Protein AF-A0A812SKF7-F1 (afdb_monomer_lite)

Sequence (208 aa):
MPACLRVSLCSAAATRVGVDVYHVALPCLYGSEEVYHLLALKEDAPQPIPEAIRDTPQRLLPTVSTPSVQRSASVPGEASRGPRHRRLSMFDSDIPALPLSSLPQLSDIVMLLDASSPQKDIKQLHMNYRRCKGGRSSADGMPSLRKLVRPTDWESVHTSVTAYAAKSGRPSVSEKTLGPVCIRRPDGPHKFMVAKQAKLYFSSNKDG

Secondary structure (DSSP, 8-state):
---EEEEEEEPTTS-EEEEEEEEEEEETGGG-SSEEEEEEEEEPP-------------------PPP--------------------------------GGG-TTEEEEEEEE-TTSTT--EEEEEEEE---TT-SSTTSSSPPHHHHB-TTTHHHHHHHHHHHHTTTTSS--PPEEE--EEEE-TT-TT-EEEES-EEE--------

Structure (mmCIF, N/CA/C/O backbone):
data_AF-A0A812SKF7-F1
#
_entry.id   AF-A0A812SKF7-F1
#
loop_
_atom_site.group_PDB
_atom_site.id
_atom_site.type_symbol
_atom_site.label_atom_id
_atom_site.label_alt_id
_atom_site.label_comp_id
_atom_site.label_asym_id
_atom_site.label_entity_id
_atom_site.label_seq_id
_atom_site.pdbx_PDB_ins_code
_atom_site.Cartn_x
_atom_site.Cartn_y
_atom_site.Cartn_z
_atom_site.occupancy
_atom_site.B_iso_or_equiv
_atom_site.auth_seq_id
_atom_site.auth_comp_id
_atom_site.auth_asym_id
_atom_site.auth_atom_id
_atom_site.pdbx_PDB_model_num
ATOM 1 N N . MET A 1 1 ? -26.106 -27.083 -4.817 1.00 59.62 1 MET A N 1
ATOM 2 C CA . MET A 1 1 ? -24.644 -27.081 -4.585 1.00 59.62 1 MET A CA 1
ATOM 3 C C . MET A 1 1 ? -24.271 -25.736 -3.978 1.00 59.62 1 MET A C 1
ATOM 5 O O . MET A 1 1 ? -24.867 -24.755 -4.413 1.00 59.62 1 MET A O 1
ATOM 9 N N . PRO A 1 2 ? -23.377 -25.669 -2.976 1.00 73.69 2 PRO A N 1
ATOM 10 C CA . PRO A 1 2 ? -22.909 -24.393 -2.433 1.00 73.69 2 PRO A CA 1
ATOM 11 C C . PRO A 1 2 ? -22.299 -23.539 -3.548 1.00 73.69 2 PRO A C 1
ATOM 13 O O . PRO A 1 2 ? -21.656 -24.085 -4.446 1.00 73.69 2 PRO A O 1
ATOM 16 N N . ALA A 1 3 ? -22.500 -22.223 -3.498 1.00 83.62 3 ALA A N 1
ATOM 17 C CA . ALA A 1 3 ? -21.833 -21.317 -4.424 1.00 83.62 3 ALA A CA 1
ATOM 18 C C . ALA A 1 3 ? -20.313 -21.437 -4.228 1.00 83.62 3 ALA A C 1
ATOM 20 O O . ALA A 1 3 ? -19.822 -21.323 -3.103 1.00 83.62 3 ALA A O 1
ATOM 21 N N . CYS A 1 4 ? -19.582 -21.706 -5.311 1.00 90.06 4 CYS A N 1
ATOM 22 C CA . CYS A 1 4 ? -18.127 -21.776 -5.296 1.00 90.06 4 CYS A CA 1
ATOM 23 C C . CYS A 1 4 ? -17.540 -20.548 -5.992 1.00 90.06 4 CYS A C 1
ATOM 25 O O . CYS A 1 4 ? -17.934 -20.207 -7.110 1.00 90.06 4 CYS A O 1
ATOM 27 N N . LEU A 1 5 ? -16.583 -19.895 -5.340 1.00 91.31 5 LEU A N 1
ATOM 28 C CA . LEU A 1 5 ? -15.805 -18.818 -5.929 1.00 91.31 5 LEU A CA 1
ATOM 29 C C . LEU A 1 5 ? -14.431 -19.354 -6.321 1.00 91.31 5 LEU A C 1
ATOM 31 O O . LEU A 1 5 ? -13.649 -19.765 -5.466 1.00 91.31 5 LEU A O 1
ATOM 35 N N . ARG A 1 6 ? -14.130 -19.310 -7.617 1.00 93.62 6 ARG A N 1
ATOM 36 C CA . ARG A 1 6 ? -12.811 -19.651 -8.141 1.00 93.62 6 ARG A CA 1
ATOM 37 C C . ARG A 1 6 ? -11.852 -18.485 -7.931 1.00 93.62 6 ARG A C 1
ATOM 39 O O . ARG A 1 6 ? -12.092 -17.396 -8.450 1.00 93.62 6 ARG A O 1
ATOM 46 N N . VAL A 1 7 ? -10.749 -18.716 -7.228 1.00 91.81 7 VAL A N 1
ATOM 47 C CA . VAL A 1 7 ? -9.691 -17.717 -7.021 1.00 91.81 7 VAL A CA 1
ATOM 48 C C . VAL A 1 7 ? -8.322 -18.286 -7.385 1.00 91.81 7 VAL A C 1
ATOM 50 O O . VAL A 1 7 ? -8.123 -19.497 -7.435 1.00 91.81 7 VAL A O 1
ATOM 53 N N . SER A 1 8 ? -7.360 -17.405 -7.653 1.00 91.06 8 SER A N 1
ATOM 54 C CA . SER A 1 8 ? -5.953 -17.775 -7.811 1.00 91.06 8 SER A CA 1
ATOM 55 C C . SER A 1 8 ? -5.167 -17.175 -6.656 1.00 91.06 8 SER A C 1
ATOM 57 O O . SER A 1 8 ? -5.125 -15.953 -6.504 1.00 91.06 8 SER A O 1
ATOM 59 N N . LEU A 1 9 ? -4.567 -18.031 -5.834 1.00 90.31 9 LEU A N 1
ATOM 60 C CA . LEU A 1 9 ? -3.708 -17.624 -4.730 1.00 90.31 9 LEU A CA 1
ATOM 61 C C . LEU A 1 9 ? -2.253 -17.662 -5.186 1.00 90.31 9 LEU A C 1
ATOM 63 O O . LEU A 1 9 ? -1.844 -18.561 -5.916 1.00 90.31 9 LEU A O 1
ATOM 67 N N . CYS A 1 10 ? -1.465 -16.677 -4.772 1.00 87.31 10 CYS A N 1
ATOM 68 C CA . CYS A 1 10 ? -0.033 -16.646 -5.043 1.00 87.31 10 CYS A CA 1
ATOM 69 C C . CYS A 1 10 ? 0.712 -17.129 -3.795 1.00 87.31 10 CYS A C 1
ATOM 71 O O . CYS A 1 10 ? 0.567 -16.535 -2.726 1.00 87.31 10 CYS A O 1
ATOM 73 N N . SER A 1 11 ? 1.488 -18.206 -3.915 1.00 83.69 11 SER A N 1
ATOM 74 C CA . SER A 1 11 ? 2.314 -18.716 -2.822 1.00 83.69 11 SER A CA 1
ATOM 75 C C . SER A 1 11 ? 3.538 -17.823 -2.583 1.00 83.69 11 SER A C 1
ATOM 77 O O . SER A 1 11 ? 3.923 -17.002 -3.421 1.00 83.69 11 SER A O 1
ATOM 79 N N . ALA A 1 12 ? 4.223 -18.032 -1.455 1.00 75.25 12 ALA A N 1
ATOM 80 C CA . ALA A 1 12 ? 5.489 -17.358 -1.165 1.00 75.25 12 ALA A CA 1
ATOM 81 C C . ALA A 1 12 ? 6.593 -17.643 -2.206 1.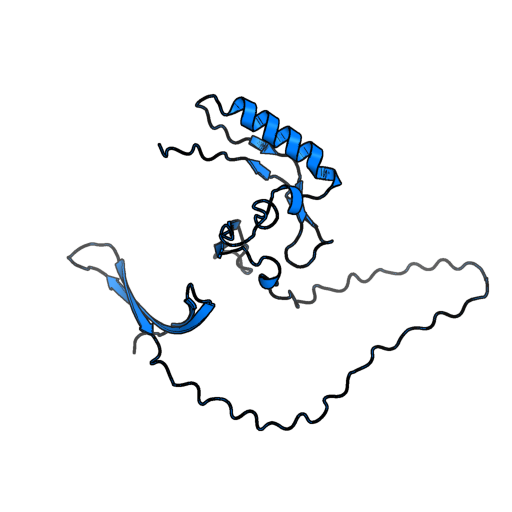00 75.25 12 ALA A C 1
ATOM 83 O O . ALA A 1 12 ? 7.509 -16.836 -2.343 1.00 75.25 12 ALA A O 1
ATOM 84 N N . ALA A 1 13 ? 6.494 -18.752 -2.948 1.00 86.19 13 ALA A N 1
ATOM 85 C CA . ALA A 1 13 ? 7.397 -19.113 -4.040 1.00 86.19 13 ALA A CA 1
ATOM 86 C C . ALA A 1 13 ? 6.988 -18.494 -5.393 1.00 86.19 13 ALA A C 1
ATOM 88 O O . ALA A 1 13 ? 7.493 -18.909 -6.432 1.00 86.19 13 ALA A O 1
ATOM 89 N N . ALA A 1 14 ? 6.052 -17.535 -5.396 1.00 81.81 14 ALA A N 1
ATOM 90 C CA . ALA A 1 14 ? 5.447 -16.941 -6.590 1.00 81.81 14 ALA A CA 1
ATOM 91 C C . ALA A 1 14 ? 4.739 -17.954 -7.515 1.00 81.81 14 ALA A C 1
ATOM 93 O O . ALA A 1 14 ? 4.434 -17.644 -8.668 1.00 81.81 14 ALA A O 1
ATOM 94 N N . THR A 1 15 ? 4.439 -19.155 -7.013 1.00 85.38 15 THR A N 1
ATOM 95 C CA . THR A 1 15 ? 3.612 -20.127 -7.728 1.00 85.38 15 THR A CA 1
ATOM 96 C C . THR A 1 15 ? 2.146 -19.770 -7.529 1.00 85.38 15 THR A C 1
ATOM 98 O O . THR A 1 15 ? 1.700 -19.517 -6.409 1.00 85.38 15 THR A O 1
ATOM 101 N N . ARG A 1 16 ? 1.387 -19.705 -8.625 1.00 84.12 16 ARG A N 1
ATOM 102 C CA . ARG A 1 16 ? -0.059 -19.500 -8.559 1.00 84.12 16 ARG A CA 1
ATOM 103 C C . ARG A 1 16 ? -0.756 -20.841 -8.417 1.00 84.12 16 ARG A C 1
ATOM 105 O O . ARG A 1 16 ? -0.480 -21.756 -9.183 1.00 84.12 16 ARG A O 1
ATOM 112 N N . VAL A 1 17 ? -1.677 -20.914 -7.470 1.00 91.31 17 VAL A N 1
ATOM 113 C CA . VAL A 1 17 ? -2.493 -22.090 -7.187 1.00 91.31 17 VAL A CA 1
ATOM 114 C C . VAL A 1 17 ? -3.951 -21.702 -7.401 1.00 91.31 17 VAL A C 1
ATOM 116 O O . VAL A 1 17 ? -4.412 -20.688 -6.868 1.00 91.31 17 VAL A O 1
ATOM 119 N N . GLY A 1 18 ? -4.660 -22.455 -8.239 1.00 90.88 18 GLY A N 1
ATOM 120 C CA . GLY A 1 18 ? -6.106 -22.320 -8.375 1.00 90.88 18 GLY A CA 1
ATOM 121 C C . GLY A 1 18 ? -6.789 -22.942 -7.162 1.00 90.88 18 GLY A C 1
ATOM 122 O O . GLY A 1 18 ? -6.437 -24.044 -6.744 1.00 90.88 18 GLY A O 1
ATOM 123 N N . VAL A 1 19 ? -7.726 -22.212 -6.563 1.00 95.62 19 VAL A N 1
ATOM 124 C CA . VAL A 1 19 ? -8.456 -22.658 -5.376 1.00 95.62 19 VAL A CA 1
ATOM 125 C C . VAL A 1 19 ? -9.940 -22.369 -5.559 1.00 95.62 19 VAL A C 1
ATOM 127 O O . VAL A 1 19 ? -10.323 -21.258 -5.930 1.00 95.62 19 VAL A O 1
ATOM 130 N N . ASP A 1 20 ? -10.776 -23.359 -5.266 1.00 95.88 20 ASP A N 1
ATOM 131 C CA . ASP A 1 20 ? -12.219 -23.176 -5.130 1.00 95.88 20 ASP A CA 1
ATOM 132 C C . ASP A 1 20 ? -12.548 -22.848 -3.673 1.00 95.88 20 ASP A C 1
ATOM 134 O O . ASP A 1 20 ? -12.222 -23.612 -2.761 1.00 95.88 20 ASP A O 1
ATOM 138 N N . VAL A 1 21 ? -13.193 -21.705 -3.447 1.00 95.56 21 VAL A N 1
ATOM 139 C CA . VAL A 1 21 ? -13.643 -21.263 -2.124 1.00 95.56 21 VAL A CA 1
ATOM 140 C C . VAL A 1 21 ? -15.136 -21.517 -1.999 1.00 95.56 21 VAL A C 1
ATOM 142 O O . VAL A 1 21 ? -15.932 -21.013 -2.791 1.00 95.56 21 VAL A O 1
ATOM 145 N N . TYR A 1 22 ? -15.518 -22.269 -0.975 1.00 95.00 22 TYR A N 1
ATOM 146 C CA . TYR A 1 22 ? -16.904 -22.533 -0.618 1.00 95.00 22 TYR A CA 1
ATOM 147 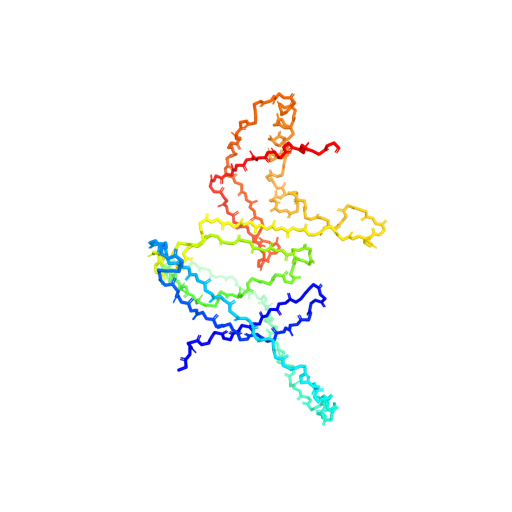C C . TYR A 1 22 ? -17.234 -21.796 0.673 1.00 95.00 22 TYR A C 1
ATOM 149 O O . TYR A 1 22 ? -16.457 -21.821 1.629 1.00 95.00 22 TYR A O 1
ATOM 157 N N . HIS A 1 23 ? -18.399 -21.160 0.704 1.00 94.38 23 HIS A N 1
ATOM 158 C CA . HIS A 1 23 ? -18.900 -20.428 1.863 1.00 94.38 23 HIS A CA 1
ATOM 159 C C . HIS A 1 23 ? -20.248 -20.995 2.293 1.00 94.38 23 HIS A C 1
ATOM 161 O O . HIS A 1 23 ? -21.128 -21.222 1.460 1.00 94.38 23 HIS A O 1
ATOM 167 N N . VAL A 1 24 ? -20.402 -21.227 3.596 1.00 94.56 24 VAL A N 1
ATOM 168 C CA . VAL A 1 24 ? -21.668 -21.635 4.208 1.00 94.56 24 VAL A CA 1
ATOM 169 C C . VAL A 1 24 ? -21.886 -20.810 5.471 1.00 94.56 24 VAL A C 1
ATOM 171 O O . VAL A 1 24 ? -21.048 -20.801 6.372 1.00 94.56 24 VAL A O 1
ATOM 174 N N . ALA A 1 25 ? -23.016 -20.109 5.542 1.00 94.38 25 ALA A N 1
ATOM 175 C CA . ALA A 1 25 ? -23.470 -19.476 6.773 1.00 94.38 25 ALA A CA 1
ATOM 176 C C . ALA A 1 25 ? -24.138 -20.523 7.678 1.00 94.38 25 ALA A C 1
ATOM 178 O O . ALA A 1 25 ? -24.978 -21.298 7.222 1.00 94.38 25 ALA A O 1
ATOM 179 N N . LEU A 1 26 ? -23.761 -20.532 8.952 1.00 95.38 26 LEU A N 1
ATOM 180 C CA . LEU A 1 26 ? -24.241 -21.434 9.992 1.00 95.38 26 LEU A CA 1
ATOM 181 C C . LEU A 1 26 ? -24.910 -20.597 11.093 1.00 95.38 26 LEU A C 1
ATOM 183 O O . LEU A 1 26 ? -24.251 -20.228 12.071 1.00 95.38 26 LEU A O 1
ATOM 187 N N . PRO A 1 27 ? -26.194 -20.235 10.928 1.00 95.94 27 PRO A N 1
ATOM 188 C CA . PRO A 1 27 ? -26.943 -19.583 11.993 1.00 95.94 27 PRO A CA 1
ATOM 189 C C . PRO A 1 27 ? -27.161 -20.558 13.156 1.00 95.94 27 PRO A C 1
ATOM 191 O O . PRO A 1 27 ? -27.291 -21.765 12.945 1.00 95.94 27 PRO A O 1
ATOM 194 N N . CYS A 1 28 ? -27.233 -20.033 14.379 1.00 94.38 28 CYS A N 1
ATOM 195 C CA . CYS A 1 28 ? -27.591 -20.807 15.572 1.00 94.38 28 CYS A CA 1
ATOM 196 C C . CYS A 1 28 ? -26.601 -21.923 15.956 1.00 94.38 28 CYS A C 1
ATOM 198 O O . CYS A 1 28 ? -26.976 -22.886 16.634 1.00 94.38 28 CYS A O 1
ATOM 200 N N . LEU A 1 29 ? -25.331 -21.820 15.546 1.00 93.56 29 LEU A N 1
ATOM 201 C CA . LEU A 1 29 ? -24.315 -22.812 15.902 1.00 93.56 29 LEU A CA 1
ATOM 202 C C . LEU A 1 29 ? -24.111 -22.815 17.428 1.00 93.56 29 LEU A C 1
ATOM 204 O O . LEU A 1 29 ? -23.842 -21.777 18.027 1.00 93.56 29 LEU A O 1
ATOM 208 N N . TYR A 1 30 ? -24.258 -23.983 18.058 1.00 93.62 30 TYR A N 1
ATOM 209 C CA . TYR A 1 30 ? -24.185 -24.156 19.519 1.00 93.62 30 TYR A CA 1
ATOM 210 C C . TYR A 1 30 ? -25.168 -23.290 20.326 1.00 93.62 30 TYR A C 1
ATOM 212 O O . TYR A 1 30 ? -24.900 -22.960 21.478 1.00 93.62 30 TYR A O 1
ATOM 220 N N . GLY A 1 31 ? -26.309 -22.921 19.735 1.00 93.62 31 GLY A N 1
ATOM 221 C CA . GLY A 1 31 ? -27.306 -22.081 20.406 1.00 93.62 31 GLY A CA 1
ATOM 222 C C . GLY A 1 31 ? -26.897 -20.611 20.550 1.00 93.62 31 GLY A C 1
ATOM 223 O O . GLY A 1 31 ? -27.575 -19.868 21.251 1.00 93.62 31 GLY A O 1
ATOM 224 N N . SER A 1 32 ? -25.814 -20.184 19.896 1.00 93.81 32 SER A N 1
ATOM 225 C CA . SER A 1 32 ? -25.452 -18.769 19.779 1.00 93.81 32 SER A CA 1
ATOM 226 C C . SER A 1 32 ? -26.400 -18.050 18.817 1.00 93.81 32 SER A C 1
ATOM 228 O O . SER A 1 32 ? -26.792 -18.613 17.800 1.00 93.81 32 SER A O 1
ATOM 230 N N . GLU A 1 33 ? -26.747 -16.795 19.094 1.00 95.88 33 GLU A N 1
ATOM 231 C CA . GLU A 1 33 ? -27.534 -15.963 18.169 1.00 95.88 33 GLU A CA 1
ATOM 232 C C . GLU A 1 33 ? -26.699 -15.436 16.988 1.00 95.88 33 GLU A C 1
ATOM 234 O O . GLU A 1 33 ? -27.243 -14.920 16.011 1.00 95.88 33 GLU A O 1
ATOM 239 N N . GLU A 1 34 ? -25.374 -15.584 17.047 1.00 95.44 34 GLU A N 1
ATOM 240 C CA . GLU A 1 34 ? -24.469 -15.136 15.995 1.00 95.44 34 GLU A CA 1
ATOM 241 C C . GLU A 1 34 ? -24.461 -16.090 14.791 1.00 95.44 34 GLU A C 1
ATOM 243 O O . GLU A 1 34 ? -24.626 -17.310 14.899 1.00 95.44 34 GLU A O 1
ATOM 248 N N . VAL A 1 35 ? -24.232 -15.520 13.605 1.00 96.06 35 VAL A N 1
ATOM 249 C CA . VAL A 1 35 ? -24.042 -16.294 12.377 1.00 96.06 35 VAL A CA 1
ATOM 250 C C . VAL A 1 35 ? -22.562 -16.615 12.229 1.00 96.06 35 VAL A C 1
ATOM 252 O O . VAL A 1 35 ? -21.742 -15.728 12.000 1.00 96.06 35 VAL A O 1
ATOM 255 N N . TYR A 1 36 ? -22.221 -17.899 12.301 1.00 95.50 36 TYR A N 1
ATOM 256 C CA . TYR A 1 36 ? -20.871 -18.355 11.989 1.00 95.50 36 TYR A CA 1
ATOM 257 C C . TYR A 1 36 ? -20.730 -18.572 10.487 1.00 95.50 36 TYR A C 1
ATOM 259 O O . TYR A 1 36 ? -21.682 -18.924 9.791 1.00 95.50 36 TYR A O 1
ATOM 267 N N . HIS A 1 37 ? -19.522 -18.386 9.970 1.00 93.88 37 HIS A N 1
ATOM 268 C CA . HIS A 1 37 ? -19.227 -18.611 8.561 1.00 93.88 37 HIS A CA 1
ATOM 269 C C . HIS A 1 37 ? -18.168 -19.695 8.433 1.00 93.88 37 HIS A C 1
ATOM 271 O O . HIS A 1 37 ? -17.048 -19.538 8.914 1.00 93.88 37 HIS A O 1
ATOM 277 N N . LEU A 1 38 ? -18.526 -20.791 7.769 1.00 94.62 38 LEU A N 1
ATOM 278 C CA . LEU A 1 38 ? -17.587 -21.842 7.416 1.00 94.62 38 LEU A CA 1
ATOM 279 C C . LEU A 1 38 ? -17.056 -21.567 6.012 1.00 94.62 38 LEU A C 1
ATOM 281 O O . LEU A 1 38 ? -17.820 -21.436 5.053 1.00 94.62 38 LEU A O 1
ATOM 285 N N . LEU A 1 39 ? -15.734 -21.471 5.915 1.00 95.38 39 LEU A N 1
ATOM 286 C CA . LEU A 1 39 ? -15.010 -21.347 4.659 1.00 95.38 39 LEU A CA 1
ATOM 287 C C . LEU A 1 39 ? -14.229 -22.634 4.423 1.00 95.38 39 LEU A C 1
ATOM 289 O O . LEU A 1 39 ? -13.416 -23.028 5.257 1.00 95.38 39 LEU A O 1
ATOM 293 N N . ALA A 1 40 ? -14.472 -23.277 3.287 1.00 95.38 40 ALA A N 1
ATOM 294 C CA . ALA A 1 40 ? -13.690 -24.419 2.836 1.00 95.38 40 ALA A CA 1
ATOM 295 C C . ALA A 1 40 ? -12.927 -24.036 1.568 1.00 95.38 40 ALA A C 1
ATOM 297 O O . ALA A 1 40 ? -13.484 -23.406 0.668 1.00 95.38 40 ALA A O 1
ATOM 298 N N . LEU A 1 41 ? -11.653 -24.415 1.505 1.00 95.81 41 LEU A N 1
ATOM 299 C CA . LEU A 1 41 ? -10.794 -24.188 0.350 1.00 95.81 41 LEU A CA 1
ATOM 300 C C . LEU A 1 41 ? -10.421 -25.536 -0.253 1.00 95.81 41 LEU A C 1
ATOM 302 O O . LEU A 1 41 ? -9.946 -26.424 0.455 1.00 95.81 41 LEU A O 1
ATOM 306 N N . LYS A 1 42 ? -10.632 -25.680 -1.559 1.00 95.50 42 LYS A N 1
ATOM 307 C CA . LYS A 1 42 ? -10.183 -26.836 -2.327 1.00 95.50 42 LYS A CA 1
ATOM 308 C C . LYS A 1 42 ? -9.122 -26.375 -3.310 1.00 95.50 42 LYS A C 1
ATOM 310 O O . LYS A 1 42 ? -9.425 -25.691 -4.283 1.00 95.50 42 LYS A O 1
ATOM 315 N N . GLU A 1 43 ? -7.883 -26.733 -3.018 1.00 94.31 43 GLU A N 1
ATOM 316 C CA . GLU A 1 43 ? -6.775 -26.578 -3.951 1.00 94.31 43 GLU A CA 1
ATOM 317 C C . GLU A 1 43 ? -6.985 -27.496 -5.162 1.00 94.31 43 GLU A C 1
ATOM 319 O O . GLU A 1 43 ? -7.455 -28.632 -5.028 1.00 94.31 43 GLU A O 1
ATOM 324 N N . ASP A 1 44 ? -6.669 -26.992 -6.353 1.00 90.00 44 ASP A N 1
ATOM 325 C CA . ASP A 1 44 ? -6.598 -27.837 -7.537 1.00 90.00 44 ASP A CA 1
ATOM 326 C C . ASP A 1 44 ? -5.586 -28.950 -7.327 1.00 90.00 44 ASP A C 1
ATOM 328 O O . ASP A 1 44 ? -4.465 -28.709 -6.882 1.00 90.00 44 ASP A O 1
ATOM 332 N N . ALA A 1 45 ? -5.939 -30.166 -7.746 1.00 85.44 45 ALA A N 1
ATOM 333 C CA . ALA A 1 45 ? -4.918 -31.184 -7.925 1.00 85.44 45 ALA A CA 1
ATOM 334 C C . ALA A 1 45 ? -3.820 -30.591 -8.822 1.00 85.44 45 ALA A C 1
ATOM 336 O O . ALA A 1 45 ? -4.169 -29.963 -9.831 1.00 85.44 45 ALA A O 1
ATOM 337 N N . PRO A 1 46 ? -2.530 -30.766 -8.481 1.00 75.19 46 PRO A N 1
ATOM 338 C CA . PRO A 1 46 ? -1.445 -30.338 -9.340 1.00 75.19 46 PRO A CA 1
ATOM 339 C C . PRO A 1 46 ? -1.597 -31.103 -10.649 1.00 75.19 46 PRO A C 1
ATOM 341 O O . PRO A 1 46 ? -1.202 -32.260 -10.769 1.00 75.19 46 PRO A O 1
ATOM 344 N N . GLN A 1 47 ? -2.253 -30.477 -11.621 1.00 63.38 47 GLN A N 1
ATOM 345 C CA . GLN A 1 47 ? -2.258 -30.983 -12.972 1.00 63.38 47 GLN A CA 1
ATOM 346 C C . GLN A 1 47 ? -0.798 -30.879 -13.399 1.00 63.38 47 GLN A C 1
ATOM 348 O O . GLN A 1 47 ? -0.246 -29.772 -13.330 1.00 63.38 47 GLN A O 1
ATOM 353 N N . PRO A 1 48 ? -0.136 -31.988 -13.774 1.00 57.16 48 PRO A N 1
ATOM 354 C CA . PRO A 1 48 ? 1.119 -31.870 -14.483 1.00 57.16 48 PRO A CA 1
ATOM 355 C C . PRO A 1 48 ? 0.787 -31.008 -15.690 1.00 57.16 48 PRO A C 1
ATOM 357 O O . PRO A 1 48 ? 0.024 -31.428 -16.556 1.00 57.16 48 PRO A O 1
ATOM 360 N N . ILE A 1 49 ? 1.258 -29.760 -15.678 1.00 49.16 49 ILE A N 1
ATOM 361 C CA . ILE A 1 49 ? 1.183 -28.895 -16.845 1.00 49.16 49 ILE A CA 1
ATOM 362 C C . ILE A 1 49 ? 1.864 -29.740 -17.917 1.00 49.16 49 ILE A C 1
ATOM 364 O O . ILE A 1 49 ? 3.048 -30.038 -17.729 1.00 49.16 49 ILE A O 1
ATOM 368 N N . PRO A 1 50 ? 1.150 -30.217 -18.958 1.00 48.19 50 PRO A N 1
ATOM 369 C CA . PRO A 1 50 ? 1.814 -30.908 -20.044 1.00 48.19 50 PRO A CA 1
ATOM 370 C C . PRO A 1 50 ? 2.892 -29.936 -20.484 1.00 48.19 50 PRO A C 1
ATOM 372 O O . PRO A 1 50 ? 2.554 -28.783 -20.776 1.00 48.19 50 PRO A O 1
ATOM 375 N N . GLU A 1 51 ? 4.167 -30.333 -20.391 1.00 47.84 51 GLU A N 1
ATOM 376 C CA . GLU A 1 51 ? 5.254 -29.493 -20.873 1.00 47.84 51 GLU A CA 1
ATOM 377 C C . GLU A 1 51 ? 4.817 -29.042 -22.253 1.00 47.84 51 GLU A C 1
ATOM 379 O O . GLU A 1 51 ? 4.568 -29.876 -23.125 1.00 47.84 51 GLU A O 1
ATOM 384 N N . ALA A 1 52 ? 4.564 -27.739 -22.396 1.00 43.25 52 ALA A N 1
ATOM 385 C CA . ALA A 1 52 ? 4.135 -27.198 -23.661 1.00 43.25 52 ALA A CA 1
ATOM 386 C C . ALA A 1 52 ? 5.291 -27.501 -24.602 1.00 43.25 52 ALA A C 1
ATOM 388 O O . ALA A 1 52 ? 6.339 -26.854 -24.520 1.00 43.25 52 ALA A O 1
ATOM 389 N N . ILE A 1 53 ? 5.123 -28.555 -25.404 1.00 51.41 53 ILE A N 1
ATOM 390 C CA . ILE A 1 53 ? 6.059 -28.967 -26.431 1.00 51.41 53 ILE A CA 1
ATOM 391 C C . ILE A 1 53 ? 6.326 -27.684 -27.204 1.00 51.41 53 ILE A C 1
ATOM 393 O O . ILE A 1 53 ? 5.409 -27.090 -27.777 1.00 51.41 53 ILE A O 1
ATOM 397 N N . ARG A 1 54 ? 7.560 -27.185 -27.113 1.00 46.69 54 ARG A N 1
ATOM 398 C CA . ARG A 1 54 ? 7.988 -25.913 -27.702 1.00 46.69 54 ARG A CA 1
ATOM 399 C C . ARG A 1 54 ? 8.137 -26.046 -29.223 1.00 46.69 54 ARG A C 1
ATOM 401 O O . ARG A 1 54 ? 9.099 -25.546 -29.788 1.00 46.69 54 ARG A O 1
ATOM 408 N N . ASP A 1 55 ? 7.167 -26.675 -29.876 1.00 45.06 55 ASP A N 1
ATOM 409 C CA . ASP A 1 55 ? 7.124 -26.899 -31.320 1.00 45.06 55 ASP A CA 1
ATOM 410 C C . ASP A 1 55 ? 6.185 -25.911 -32.020 1.00 45.06 55 ASP A C 1
ATOM 412 O O . ASP A 1 55 ? 5.678 -26.174 -33.107 1.00 45.06 55 ASP A O 1
ATOM 416 N N . THR A 1 56 ? 5.957 -24.728 -31.446 1.00 41.25 56 THR A N 1
ATOM 417 C CA . THR A 1 56 ? 5.523 -23.589 -32.263 1.00 41.25 56 THR A CA 1
ATOM 418 C C . THR A 1 56 ? 6.742 -23.039 -33.000 1.00 41.25 56 THR A C 1
ATOM 420 O O . THR A 1 56 ? 7.575 -22.386 -32.359 1.00 41.25 56 THR A O 1
ATOM 423 N N . PRO A 1 57 ? 6.881 -23.256 -34.325 1.00 45.66 57 PRO A N 1
ATOM 424 C CA . PRO A 1 57 ? 7.913 -22.584 -35.094 1.00 45.66 57 PRO A CA 1
ATOM 425 C C . PRO A 1 57 ? 7.732 -21.078 -34.920 1.00 45.66 57 PRO A C 1
ATOM 427 O O . PRO A 1 57 ? 6.622 -20.557 -35.043 1.00 45.66 57 PRO A O 1
ATOM 430 N N . GLN A 1 58 ? 8.832 -20.382 -34.633 1.00 46.84 58 GLN A N 1
ATOM 431 C CA . GLN A 1 58 ? 8.916 -18.925 -34.619 1.00 46.84 58 GLN A CA 1
ATOM 432 C C . GLN A 1 58 ? 8.621 -18.364 -36.021 1.00 46.84 58 GLN A C 1
ATOM 434 O O . GLN A 1 58 ? 9.510 -17.898 -36.728 1.00 46.84 58 GLN A O 1
ATOM 439 N N . ARG A 1 59 ? 7.366 -18.400 -36.471 1.00 46.75 59 ARG A N 1
ATOM 440 C CA . ARG A 1 59 ? 6.930 -17.605 -37.615 1.00 46.75 59 ARG A CA 1
ATOM 441 C C . ARG A 1 59 ? 6.653 -16.192 -37.125 1.00 46.75 59 ARG A C 1
ATOM 443 O O . ARG A 1 59 ? 5.559 -15.874 -36.680 1.00 46.75 59 ARG A O 1
ATOM 450 N N . LEU A 1 60 ? 7.718 -15.393 -37.186 1.00 49.53 60 LEU A N 1
ATOM 451 C CA . LEU A 1 60 ? 7.737 -14.001 -37.639 1.00 49.53 60 LEU A CA 1
ATOM 452 C C . LEU A 1 60 ? 6.406 -13.256 -37.448 1.00 49.53 60 LEU A C 1
ATOM 454 O O . LEU A 1 60 ? 5.624 -13.112 -38.387 1.00 49.53 60 LEU A O 1
ATOM 458 N N . LEU A 1 61 ? 6.173 -12.735 -36.244 1.00 44.56 61 LEU A N 1
ATOM 459 C CA . LEU A 1 61 ? 5.257 -11.608 -36.104 1.00 44.56 61 LEU A CA 1
ATOM 460 C C . LEU A 1 61 ? 5.970 -10.353 -36.638 1.00 44.56 61 LEU A C 1
ATOM 462 O O . LEU A 1 61 ? 7.104 -10.094 -36.224 1.00 44.56 61 LEU A O 1
ATOM 466 N N . PRO A 1 62 ? 5.355 -9.577 -37.550 1.00 43.06 62 PRO A N 1
ATOM 467 C CA . PRO A 1 62 ? 5.958 -8.361 -38.071 1.00 43.06 62 PRO A CA 1
ATOM 468 C C . PRO A 1 62 ? 6.106 -7.348 -36.940 1.00 43.06 62 PRO A C 1
ATOM 470 O O . PRO A 1 62 ? 5.133 -6.969 -36.288 1.00 43.06 62 PRO A O 1
ATOM 473 N N . THR A 1 63 ? 7.333 -6.888 -36.720 1.00 42.19 63 THR A N 1
ATOM 474 C CA . THR A 1 63 ? 7.605 -5.688 -35.936 1.00 42.19 63 THR A CA 1
ATOM 475 C C . THR A 1 63 ? 6.884 -4.524 -36.611 1.00 42.19 63 THR A C 1
ATOM 477 O O . THR A 1 63 ? 7.272 -4.089 -37.694 1.00 42.19 63 THR A O 1
ATOM 480 N N . VAL A 1 64 ? 5.800 -4.040 -36.006 1.00 43.69 64 VAL A N 1
ATOM 481 C CA . VAL A 1 64 ? 5.148 -2.806 -36.446 1.00 43.69 64 VAL A CA 1
ATOM 482 C C . VAL A 1 64 ? 6.066 -1.657 -36.044 1.00 43.69 64 VAL A C 1
ATOM 484 O O . VAL A 1 64 ? 6.039 -1.176 -34.913 1.00 43.69 64 VAL A O 1
ATOM 487 N N . SER A 1 65 ? 6.937 -1.271 -36.971 1.00 40.34 65 SER A N 1
ATOM 488 C CA . SER A 1 65 ? 7.763 -0.075 -36.878 1.00 40.34 65 SER A CA 1
ATOM 489 C C . SER A 1 65 ? 6.853 1.145 -36.781 1.00 40.34 65 SER A C 1
ATOM 491 O O . SER A 1 65 ? 6.065 1.429 -37.684 1.00 40.34 65 SER A O 1
ATOM 493 N N . THR A 1 66 ? 6.952 1.869 -35.674 1.00 47.47 66 THR A N 1
ATOM 494 C CA . THR A 1 66 ? 6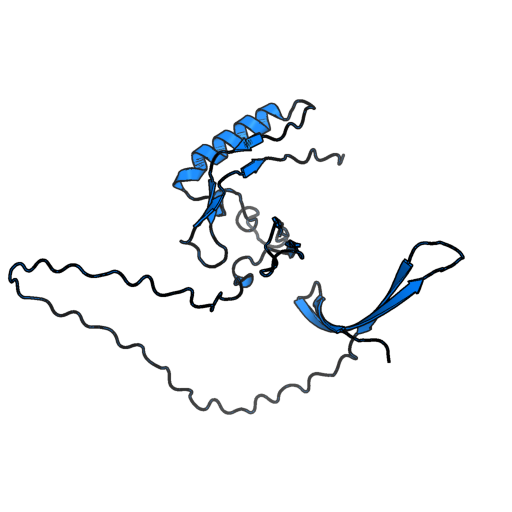.332 3.181 -35.517 1.00 47.47 66 THR A CA 1
ATOM 495 C C . THR A 1 66 ? 6.927 4.158 -36.540 1.00 47.47 66 THR A C 1
ATOM 497 O O . THR A 1 66 ? 8.149 4.200 -36.705 1.00 47.47 66 THR A O 1
ATOM 500 N N . PRO A 1 67 ? 6.112 4.959 -37.250 1.00 45.38 67 PRO A N 1
ATOM 501 C CA . PRO A 1 67 ? 6.641 5.932 -38.193 1.00 45.38 67 PRO A CA 1
ATOM 502 C C . PRO A 1 67 ? 7.355 7.059 -37.438 1.00 45.38 67 PRO A C 1
ATOM 504 O O . PRO A 1 67 ? 6.755 7.806 -36.664 1.00 45.38 67 PRO A O 1
ATOM 507 N N . SER A 1 68 ? 8.658 7.191 -37.686 1.00 43.38 68 SER A N 1
ATOM 508 C CA . SER A 1 68 ? 9.456 8.347 -37.295 1.00 43.38 68 SER A CA 1
ATOM 509 C C . SER A 1 68 ? 8.991 9.574 -38.083 1.00 43.38 68 SER A C 1
ATOM 511 O O . SER A 1 68 ? 9.218 9.675 -39.288 1.00 43.38 68 SER A O 1
ATOM 513 N N . VAL A 1 69 ? 8.346 10.517 -37.400 1.00 53.78 69 VAL A N 1
ATOM 514 C CA . VAL A 1 69 ? 7.999 11.831 -37.951 1.00 53.78 69 VAL A CA 1
ATOM 515 C C . VAL A 1 69 ? 9.291 12.625 -38.168 1.00 53.78 69 VAL A C 1
ATOM 517 O O . VAL A 1 69 ? 9.850 13.193 -37.230 1.00 53.78 69 VAL A O 1
ATOM 520 N N . GLN A 1 70 ? 9.773 12.664 -39.411 1.00 44.84 70 GLN A N 1
ATOM 521 C CA . GLN A 1 70 ? 10.778 13.630 -39.850 1.00 44.84 70 GLN A CA 1
ATOM 522 C C . GLN A 1 70 ? 10.140 15.025 -39.873 1.00 44.84 70 GLN A C 1
ATOM 524 O O . GLN A 1 70 ? 9.274 15.324 -40.693 1.00 44.84 70 GLN A O 1
ATOM 529 N N . ARG A 1 71 ? 10.555 15.884 -38.937 1.00 49.81 71 ARG A N 1
ATOM 530 C CA . ARG A 1 71 ? 10.287 17.324 -38.978 1.00 49.81 71 ARG A CA 1
ATOM 531 C C . ARG A 1 71 ? 11.320 17.989 -39.882 1.00 49.81 71 ARG A C 1
ATOM 533 O O . ARG A 1 71 ? 12.458 18.191 -39.468 1.00 49.81 71 ARG A O 1
ATOM 540 N N . SER A 1 72 ? 10.896 18.370 -41.077 1.00 52.81 72 SER A N 1
ATOM 541 C CA . SER A 1 72 ? 11.597 19.350 -41.903 1.00 52.81 72 SER A CA 1
ATOM 542 C C . SER A 1 72 ? 11.296 20.765 -41.387 1.00 52.81 72 SER A C 1
ATOM 544 O O . SER A 1 72 ? 10.135 21.128 -41.193 1.00 52.81 72 SER A O 1
ATOM 546 N N . ALA A 1 73 ? 12.346 21.554 -41.150 1.00 56.00 73 ALA A N 1
ATOM 547 C CA . ALA A 1 73 ? 12.304 23.023 -41.179 1.00 56.00 73 ALA A CA 1
ATOM 548 C C . ALA A 1 73 ? 11.917 23.474 -42.610 1.00 56.00 73 ALA A C 1
ATOM 550 O O . ALA A 1 73 ? 12.148 22.711 -43.542 1.00 56.00 73 ALA A O 1
ATOM 551 N N . SER A 1 74 ? 11.337 24.629 -42.934 1.00 55.75 74 SER A N 1
ATOM 552 C CA . SER A 1 74 ? 11.152 25.961 -42.339 1.00 55.75 74 SER A CA 1
ATOM 553 C C . SER A 1 74 ? 10.101 26.701 -43.204 1.00 55.75 74 SER A C 1
ATOM 555 O O . SER A 1 74 ? 9.901 26.295 -44.341 1.00 55.75 74 SER A O 1
ATOM 557 N N . VAL A 1 75 ? 9.446 27.758 -42.691 1.00 58.00 75 VAL A N 1
ATOM 558 C CA . VAL A 1 75 ? 9.088 29.047 -43.360 1.00 58.00 75 VAL A CA 1
ATOM 559 C C . VAL A 1 75 ? 8.233 29.885 -42.374 1.00 58.00 75 VAL A C 1
ATOM 561 O O . VAL A 1 75 ? 7.380 29.315 -41.688 1.00 58.00 75 VAL A O 1
ATOM 564 N N . PRO A 1 76 ? 8.463 31.211 -42.250 1.00 64.12 76 PRO A N 1
ATOM 565 C CA . PRO A 1 76 ? 7.713 32.113 -41.371 1.00 64.12 76 PRO A CA 1
ATOM 566 C C . PRO A 1 76 ? 6.470 32.698 -42.065 1.00 64.12 76 PRO A C 1
ATOM 568 O O . PRO A 1 76 ? 6.493 32.936 -43.269 1.00 64.12 76 PRO A O 1
ATOM 571 N N . GLY A 1 77 ? 5.407 32.996 -41.312 1.00 47.06 77 GLY A N 1
ATOM 572 C CA . GLY A 1 77 ? 4.248 33.698 -41.875 1.00 47.06 77 GLY A CA 1
ATOM 573 C C . GLY A 1 77 ? 3.055 33.836 -40.934 1.00 47.06 77 GLY A C 1
ATOM 574 O O . GLY A 1 77 ? 2.278 32.905 -40.792 1.00 47.06 77 GLY A O 1
ATOM 575 N N . GLU A 1 78 ? 2.968 35.018 -40.324 1.00 52.09 78 GLU A N 1
ATOM 576 C CA . GLU A 1 78 ? 1.776 35.814 -39.986 1.00 52.09 78 GLU A CA 1
ATOM 577 C C . GLU A 1 78 ? 0.554 35.256 -39.226 1.00 52.09 78 GLU A C 1
ATOM 579 O O . GLU A 1 78 ? 0.148 34.100 -39.247 1.00 52.09 78 GLU A O 1
ATOM 584 N N . ALA A 1 79 ? -0.022 36.200 -38.484 1.00 58.75 79 ALA A N 1
ATOM 585 C CA . ALA A 1 79 ? -1.034 36.058 -37.462 1.00 58.75 79 ALA A CA 1
ATOM 586 C C . ALA A 1 79 ? -2.406 35.608 -37.984 1.00 58.75 79 ALA A C 1
ATOM 588 O O . ALA A 1 79 ? -2.960 36.195 -38.907 1.00 58.75 79 ALA A O 1
ATOM 589 N N . SER A 1 80 ? -3.046 34.688 -37.256 1.00 58.34 80 SER A N 1
ATOM 590 C CA . SER A 1 80 ? -4.506 34.681 -37.149 1.00 58.34 80 SER A CA 1
ATOM 591 C C . SER A 1 80 ? -4.959 34.065 -35.826 1.00 58.34 80 SER A C 1
ATOM 593 O O . SER A 1 80 ? -4.673 32.911 -35.500 1.00 58.34 80 SER A O 1
ATOM 595 N N . ARG A 1 81 ? -5.634 34.895 -35.024 1.00 61.38 81 ARG A N 1
ATOM 596 C CA . ARG A 1 81 ? -6.275 34.549 -33.754 1.00 61.38 81 ARG A CA 1
ATOM 597 C C . ARG A 1 81 ? -7.579 33.806 -34.050 1.00 61.38 81 ARG A C 1
ATOM 599 O O . ARG A 1 81 ? -8.503 34.396 -34.595 1.00 61.38 81 ARG A O 1
ATOM 606 N N . GLY A 1 82 ? -7.676 32.549 -33.621 1.00 57.38 82 GLY A N 1
ATOM 607 C CA . GLY A 1 82 ? -8.924 31.784 -33.611 1.00 57.38 82 GLY A CA 1
ATOM 608 C C . GLY A 1 82 ? -9.110 31.046 -32.278 1.00 57.38 82 GLY A C 1
ATOM 609 O O . GLY A 1 82 ? -8.159 30.409 -31.811 1.00 57.38 82 GLY A O 1
ATOM 610 N N . PRO A 1 83 ? -10.293 31.113 -31.637 1.00 54.25 83 PRO A N 1
ATOM 611 C CA . PRO A 1 83 ? -10.540 30.477 -30.350 1.00 54.25 83 PRO A CA 1
ATOM 612 C C . PRO A 1 83 ? -10.720 28.969 -30.542 1.00 54.25 83 PRO A C 1
ATOM 614 O O . PRO A 1 83 ? -11.770 28.479 -30.953 1.00 54.25 83 PRO A O 1
ATOM 617 N N . ARG A 1 84 ? -9.670 28.201 -30.241 1.00 45.72 84 ARG A N 1
ATOM 618 C CA . ARG A 1 84 ? -9.755 26.740 -30.191 1.00 45.72 84 ARG A CA 1
ATOM 619 C C . ARG A 1 84 ? -10.393 26.323 -28.871 1.00 45.72 84 ARG A C 1
ATOM 621 O O . ARG A 1 84 ? -9.733 26.305 -27.834 1.00 45.72 84 ARG A O 1
ATOM 628 N N . HIS A 1 85 ? -11.667 25.945 -28.931 1.00 47.25 85 HIS A N 1
ATOM 629 C CA . HIS A 1 85 ? -12.307 25.140 -27.898 1.00 47.25 85 HIS A CA 1
ATOM 630 C C . HIS A 1 85 ? -11.473 23.872 -27.666 1.00 47.25 85 HIS A C 1
ATOM 632 O O . HIS A 1 85 ? -11.477 22.942 -28.474 1.00 47.25 85 HIS A O 1
ATOM 638 N N . ARG A 1 86 ? -10.736 23.842 -26.549 1.00 46.69 86 ARG A N 1
ATOM 639 C CA . ARG A 1 86 ? -10.148 22.619 -25.999 1.00 46.69 86 ARG A CA 1
ATOM 640 C C . ARG A 1 86 ? -11.297 21.689 -25.626 1.00 46.69 86 ARG A C 1
ATOM 642 O O . ARG A 1 86 ? -11.889 21.824 -24.560 1.00 46.69 86 ARG A O 1
ATOM 649 N N . ARG A 1 87 ? -11.605 20.736 -26.506 1.00 41.28 87 ARG A N 1
ATOM 650 C CA . ARG A 1 87 ? -12.302 19.516 -26.107 1.00 41.28 87 ARG A CA 1
ATOM 651 C C . ARG A 1 87 ? -11.386 18.781 -25.131 1.00 41.28 87 ARG A C 1
ATOM 653 O O . ARG A 1 87 ? -10.362 18.238 -25.532 1.00 41.28 87 ARG A O 1
ATOM 660 N N . LEU A 1 88 ? -11.732 18.828 -23.848 1.00 45.66 88 LEU A N 1
ATOM 661 C CA . LEU A 1 88 ? -11.236 17.884 -22.855 1.00 45.66 88 LEU A CA 1
ATOM 662 C C . LEU A 1 88 ? -11.872 16.540 -23.213 1.00 45.66 88 LEU A C 1
ATOM 664 O O . LEU A 1 88 ? -13.045 16.310 -22.925 1.00 45.66 88 LEU A O 1
ATOM 668 N N . SER A 1 89 ? -11.140 15.716 -23.962 1.00 39.69 89 SER A N 1
ATOM 669 C CA . SER A 1 89 ? -11.571 14.357 -24.258 1.00 39.69 89 SER A CA 1
ATOM 670 C C . SER A 1 89 ? -11.657 13.578 -22.953 1.00 39.69 89 SER A C 1
ATOM 672 O O . SER A 1 89 ? -10.765 13.636 -22.105 1.00 39.69 89 SER A O 1
ATOM 674 N N . MET A 1 90 ? -12.800 12.920 -22.832 1.00 42.56 90 MET A N 1
ATOM 675 C CA . MET A 1 90 ? -13.276 12.125 -21.720 1.00 42.56 90 MET A CA 1
ATOM 676 C C . MET A 1 90 ? -12.282 11.045 -21.301 1.00 42.56 90 MET A C 1
ATOM 678 O O . MET A 1 90 ? -11.475 10.571 -22.095 1.00 42.56 90 MET A O 1
ATOM 682 N N . PHE A 1 91 ? -12.398 10.686 -20.026 1.00 41.25 91 PHE A N 1
ATOM 683 C CA . PHE A 1 91 ? -11.797 9.539 -19.367 1.00 41.25 91 PHE A CA 1
ATOM 684 C C . PHE A 1 91 ? -11.878 8.281 -20.235 1.00 41.25 91 PHE A C 1
ATOM 686 O O . PHE A 1 91 ? -12.912 7.616 -20.285 1.00 41.25 91 PHE A O 1
ATOM 693 N N . ASP A 1 92 ? -10.770 7.959 -20.893 1.00 34.00 92 ASP A N 1
ATOM 694 C CA . ASP A 1 92 ? -10.557 6.634 -21.445 1.00 34.00 92 ASP A CA 1
ATOM 695 C C . ASP A 1 92 ? -10.293 5.696 -20.266 1.00 34.00 92 ASP A C 1
ATOM 697 O O . ASP A 1 92 ? -9.406 5.941 -19.442 1.00 34.00 92 ASP A O 1
ATOM 701 N N . SER A 1 93 ? -11.137 4.679 -20.124 1.00 37.97 93 SER A N 1
ATOM 702 C CA . SER A 1 93 ? -11.136 3.758 -18.981 1.00 37.97 93 SER A CA 1
ATOM 703 C C . SER A 1 93 ? -10.114 2.635 -19.151 1.00 37.97 93 SER A C 1
ATOM 705 O O . SER A 1 93 ? -10.281 1.553 -18.604 1.00 37.97 93 SER A O 1
ATOM 707 N N . ASP A 1 94 ? -9.021 2.910 -19.855 1.00 39.41 94 ASP A N 1
ATOM 708 C CA . ASP A 1 94 ? -7.812 2.102 -19.830 1.00 39.41 94 ASP A CA 1
ATOM 709 C C . ASP A 1 94 ? -6.977 2.548 -18.633 1.00 39.41 94 ASP A C 1
ATOM 711 O O . ASP A 1 94 ? -5.953 3.215 -18.773 1.00 39.41 94 ASP A O 1
ATOM 715 N N . ILE A 1 95 ? -7.430 2.232 -17.415 1.00 48.59 95 ILE A N 1
ATOM 716 C CA . ILE A 1 95 ? -6.535 2.285 -16.259 1.00 48.59 95 ILE A CA 1
ATOM 717 C C . ILE A 1 95 ? -5.620 1.069 -16.420 1.00 48.59 95 ILE A C 1
ATOM 719 O O . ILE A 1 95 ? -6.069 -0.053 -16.170 1.00 48.59 95 ILE A O 1
ATOM 723 N N . PRO A 1 96 ? -4.351 1.240 -16.841 1.00 51.03 96 PRO A N 1
ATOM 724 C CA . PRO A 1 96 ? -3.444 0.115 -16.903 1.00 51.03 96 PRO A CA 1
ATOM 725 C C . PRO A 1 96 ? -3.295 -0.374 -15.468 1.00 51.03 96 PRO A C 1
ATOM 727 O O . PRO A 1 96 ? -2.965 0.417 -14.576 1.00 51.03 96 PRO A O 1
ATOM 730 N N . ALA A 1 97 ? -3.597 -1.655 -15.240 1.00 53.09 97 ALA A N 1
ATOM 731 C CA . ALA A 1 97 ? -3.385 -2.298 -13.954 1.00 53.09 97 ALA A CA 1
ATOM 732 C C . ALA A 1 97 ? -2.007 -1.875 -13.434 1.00 53.09 97 ALA A C 1
ATOM 734 O O .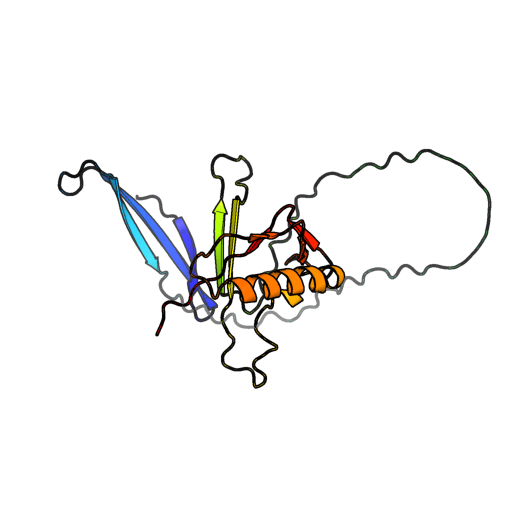 ALA A 1 97 ? -1.023 -1.979 -14.171 1.00 53.09 97 ALA A O 1
ATOM 735 N N . LEU A 1 98 ? -1.961 -1.316 -12.217 1.00 55.88 98 LEU A N 1
ATOM 736 C CA . LEU A 1 98 ? -0.727 -0.823 -11.606 1.00 55.88 98 LEU A CA 1
ATOM 737 C C . LEU A 1 98 ? 0.359 -1.880 -11.827 1.00 55.88 98 LEU A C 1
ATOM 739 O O . LEU A 1 98 ? 0.182 -3.004 -11.349 1.00 55.88 98 LEU A O 1
ATOM 743 N N . PRO A 1 99 ? 1.449 -1.585 -12.558 1.00 62.09 99 PRO A N 1
ATOM 744 C CA . PRO A 1 99 ? 2.507 -2.554 -12.754 1.00 62.09 99 PRO A CA 1
ATOM 745 C C . PRO A 1 99 ? 3.249 -2.676 -11.426 1.00 62.09 99 PRO A C 1
ATOM 747 O O . PRO A 1 99 ? 4.275 -2.039 -11.198 1.00 62.09 99 PRO A O 1
ATOM 750 N N . LEU A 1 100 ? 2.705 -3.489 -10.516 1.00 65.62 100 LEU A N 1
ATOM 751 C CA . LEU A 1 100 ? 3.318 -3.835 -9.234 1.00 65.62 100 LEU A CA 1
ATOM 752 C C . LEU A 1 100 ? 4.686 -4.497 -9.445 1.00 65.62 100 LEU A C 1
ATOM 754 O O . LEU A 1 100 ? 5.524 -4.476 -8.552 1.00 65.62 100 LEU A O 1
ATOM 758 N N . SER A 1 101 ? 4.952 -4.985 -10.663 1.00 62.62 101 SER A N 1
ATOM 759 C CA . SER A 1 101 ? 6.275 -5.391 -11.140 1.00 62.62 101 SER A CA 1
ATOM 760 C C . SER A 1 101 ? 7.348 -4.304 -10.996 1.00 62.62 101 SER A C 1
ATOM 762 O O . SER A 1 101 ? 8.524 -4.632 -10.871 1.00 62.62 101 SER A O 1
ATOM 764 N N . SER A 1 102 ? 6.971 -3.022 -10.965 1.00 69.31 102 SER A N 1
ATOM 765 C CA . SER A 1 102 ? 7.892 -1.903 -10.717 1.00 69.31 102 SER A CA 1
ATOM 766 C C . SER A 1 102 ? 8.350 -1.787 -9.255 1.00 69.31 102 SER A C 1
ATOM 768 O O . SER A 1 102 ? 9.309 -1.071 -8.966 1.00 69.31 102 SER A O 1
ATOM 770 N N . LEU A 1 103 ? 7.699 -2.503 -8.333 1.00 78.38 103 LEU A N 1
ATOM 771 C CA . LEU A 1 103 ? 8.005 -2.525 -6.905 1.00 78.38 103 LEU A CA 1
ATOM 772 C C . LEU A 1 103 ? 8.343 -3.962 -6.474 1.00 78.38 103 LEU A C 1
ATOM 774 O O . LEU A 1 103 ? 7.578 -4.573 -5.730 1.00 78.38 103 LEU A O 1
ATOM 778 N N . PRO A 1 104 ? 9.502 -4.516 -6.880 1.00 76.25 104 PRO A N 1
ATOM 779 C CA . PRO A 1 104 ? 9.846 -5.929 -6.657 1.00 76.25 104 PRO A CA 1
ATOM 780 C C . PRO A 1 104 ? 9.947 -6.335 -5.178 1.00 76.25 104 PRO A C 1
ATOM 782 O O . PRO A 1 104 ? 10.061 -7.512 -4.857 1.00 76.25 104 PRO A O 1
ATOM 785 N N . GLN A 1 105 ? 9.941 -5.363 -4.269 1.00 82.62 105 GLN A N 1
ATOM 786 C CA . GLN A 1 105 ? 10.026 -5.577 -2.825 1.00 82.62 105 GLN A CA 1
ATOM 787 C C . GLN A 1 105 ? 8.678 -5.487 -2.124 1.00 82.62 105 GLN A C 1
ATOM 789 O O . GLN A 1 105 ? 8.607 -5.747 -0.925 1.00 82.62 105 GLN A O 1
ATOM 794 N N . LEU A 1 106 ? 7.629 -5.074 -2.834 1.00 85.50 106 LEU A N 1
ATOM 795 C CA . LEU A 1 106 ? 6.286 -4.998 -2.287 1.00 85.50 106 LEU A CA 1
ATOM 796 C C . LEU A 1 106 ? 5.792 -6.423 -2.050 1.00 85.50 106 LEU A C 1
ATOM 798 O O . LEU A 1 106 ? 5.675 -7.204 -2.991 1.00 85.50 106 LEU A O 1
ATOM 802 N N . SER A 1 107 ? 5.557 -6.774 -0.790 1.00 85.88 107 SER A N 1
ATOM 803 C CA . SER A 1 107 ? 5.088 -8.107 -0.429 1.00 85.88 107 SER A CA 1
ATOM 804 C C . SER A 1 107 ? 3.582 -8.183 -0.375 1.00 85.88 107 SER A C 1
ATOM 806 O O . SER A 1 107 ? 3.005 -9.117 -0.917 1.00 85.88 107 SER A O 1
ATOM 808 N N . ASP A 1 108 ? 2.964 -7.193 0.265 1.00 83.31 108 ASP A N 1
ATOM 809 C CA . ASP A 1 108 ? 1.541 -7.211 0.555 1.00 83.31 108 ASP A CA 1
ATOM 810 C C . ASP A 1 108 ? 0.957 -5.813 0.363 1.00 83.31 108 ASP A C 1
ATOM 812 O O . ASP A 1 108 ? 1.585 -4.796 0.678 1.00 83.31 108 ASP A O 1
ATOM 816 N N . ILE A 1 109 ? -0.272 -5.775 -0.145 1.00 84.31 109 ILE A N 1
ATOM 817 C CA . ILE A 1 109 ? -1.082 -4.566 -0.237 1.00 84.31 109 ILE A CA 1
ATOM 818 C C . ILE A 1 109 ? -2.372 -4.836 0.522 1.00 84.31 109 ILE A C 1
ATOM 820 O O . ILE A 1 109 ? -3.087 -5.785 0.208 1.00 84.31 109 ILE A O 1
ATOM 824 N N . VAL A 1 110 ? -2.684 -3.985 1.493 1.00 82.44 110 VAL A N 1
ATOM 825 C CA . VAL A 1 110 ? -3.968 -4.019 2.198 1.00 82.44 110 VAL A CA 1
ATOM 826 C C . VAL A 1 110 ? -4.761 -2.785 1.793 1.00 82.44 110 VAL A C 1
ATOM 828 O O . VAL A 1 110 ? -4.280 -1.659 1.923 1.00 82.44 110 VAL A O 1
ATOM 831 N N . MET A 1 111 ? -5.967 -3.002 1.272 1.00 87.38 111 MET A N 1
ATOM 832 C CA . MET A 1 111 ? -6.866 -1.948 0.801 1.00 87.38 111 MET A CA 1
ATOM 833 C C . MET A 1 111 ? -8.151 -1.955 1.619 1.00 87.38 111 MET A C 1
ATOM 835 O O . MET A 1 111 ? -8.790 -2.995 1.755 1.00 87.38 111 MET A O 1
ATOM 839 N N . LEU A 1 112 ? -8.544 -0.785 2.119 1.00 86.12 112 LEU A N 1
ATOM 840 C CA . LEU A 1 112 ? -9.872 -0.557 2.677 1.00 86.12 112 LEU A CA 1
ATOM 841 C C . LEU A 1 112 ? -10.732 0.120 1.612 1.00 86.12 112 LEU A C 1
ATOM 843 O O . LEU A 1 112 ? -10.449 1.256 1.221 1.00 86.12 112 LEU A O 1
ATOM 847 N N . LEU A 1 113 ? -11.760 -0.586 1.147 1.00 88.81 113 LEU A N 1
ATOM 848 C CA . LEU A 1 113 ? -12.674 -0.120 0.108 1.00 88.81 113 LEU A CA 1
ATOM 849 C C . LEU A 1 113 ? -13.998 0.337 0.715 1.00 88.81 113 LEU A C 1
ATOM 851 O O . LEU A 1 113 ? -14.516 -0.274 1.649 1.00 88.81 113 LEU A O 1
ATOM 855 N N . ASP A 1 114 ? -14.575 1.380 0.136 1.00 90.75 114 ASP A N 1
ATOM 856 C CA . ASP A 1 114 ? -15.931 1.815 0.435 1.00 90.75 114 ASP A CA 1
ATOM 857 C C . ASP A 1 114 ? -16.931 1.037 -0.416 1.00 90.75 114 ASP A C 1
ATOM 859 O O . ASP A 1 114 ? -17.175 1.356 -1.579 1.00 90.75 114 ASP A O 1
ATOM 863 N N . ALA A 1 115 ? -17.524 0.000 0.172 1.00 90.12 115 ALA A N 1
ATOM 864 C CA . ALA A 1 115 ? -18.509 -0.818 -0.520 1.00 90.12 115 ALA A CA 1
ATOM 865 C C . ALA A 1 115 ? -19.795 -0.047 -0.869 1.00 90.12 115 ALA A C 1
ATOM 867 O O . ALA A 1 115 ? -20.518 -0.486 -1.765 1.00 90.12 115 ALA A O 1
ATOM 868 N N . SER A 1 116 ? -20.075 1.076 -0.202 1.00 91.12 116 SER A N 1
ATOM 869 C CA . SER A 1 116 ? -21.258 1.896 -0.483 1.00 91.12 116 SER A CA 1
ATOM 870 C C . SER A 1 116 ? -21.075 2.791 -1.711 1.00 91.12 116 SER A C 1
ATOM 872 O O . SER A 1 116 ? -22.053 3.134 -2.373 1.00 91.12 116 SER A O 1
ATOM 874 N N . SER A 1 117 ? -19.827 3.111 -2.068 1.00 94.56 117 SER A N 1
ATOM 875 C CA . SER A 1 117 ? -19.523 3.860 -3.285 1.00 94.56 117 SER A CA 1
ATOM 876 C C . SER A 1 117 ? -19.759 2.991 -4.530 1.00 94.56 117 SER A C 1
ATOM 878 O O . SER A 1 117 ? -19.258 1.860 -4.589 1.00 94.56 117 SER A O 1
ATOM 880 N N . PRO A 1 118 ? -20.447 3.503 -5.572 1.00 92.50 118 PRO A N 1
ATOM 881 C CA . PRO A 1 118 ? -20.593 2.807 -6.852 1.00 92.50 118 PRO A CA 1
ATOM 882 C C . PRO A 1 118 ? -19.250 2.419 -7.483 1.00 92.50 118 PRO A C 1
ATOM 884 O O . PRO A 1 118 ? -19.165 1.408 -8.174 1.00 92.50 118 PRO A O 1
ATOM 887 N N . GLN A 1 119 ? -18.198 3.200 -7.217 1.00 88.81 119 GLN A N 1
ATOM 888 C CA . GLN A 1 119 ? -16.852 2.990 -7.757 1.00 88.81 119 GLN A CA 1
ATOM 889 C C . GLN A 1 119 ? -15.935 2.195 -6.819 1.00 88.81 119 GLN A C 1
ATOM 891 O O . GLN A 1 119 ? -14.789 1.932 -7.174 1.00 88.81 119 GLN A O 1
ATOM 896 N N . LYS A 1 120 ? -16.431 1.782 -5.643 1.00 87.31 120 LYS A N 1
ATOM 897 C CA . LYS A 1 120 ? -15.653 1.071 -4.615 1.00 87.31 120 LYS A CA 1
ATOM 898 C C . LYS A 1 120 ? -14.378 1.826 -4.230 1.00 87.31 120 LYS A C 1
ATOM 900 O O . LYS A 1 120 ? -13.282 1.270 -4.246 1.00 87.31 120 LYS A O 1
ATOM 905 N N . ASP A 1 121 ? -14.535 3.106 -3.896 1.00 83.25 121 ASP A N 1
ATOM 906 C CA . ASP A 1 121 ? -13.418 4.012 -3.614 1.00 83.25 121 ASP A CA 1
ATOM 907 C C . ASP A 1 121 ? -12.458 3.465 -2.546 1.00 83.25 121 ASP A C 1
ATOM 909 O O . ASP A 1 121 ? -12.879 2.956 -1.505 1.00 83.25 121 ASP A O 1
ATOM 913 N N . ILE A 1 122 ? -11.151 3.631 -2.769 1.00 85.38 122 ILE A N 1
ATOM 914 C CA . ILE A 1 122 ? -10.111 3.247 -1.805 1.00 85.38 122 ILE A CA 1
ATOM 915 C C . ILE A 1 122 ? -10.021 4.324 -0.714 1.00 85.38 122 ILE A C 1
ATOM 917 O O . ILE A 1 122 ? -9.591 5.447 -0.977 1.00 85.38 122 ILE A O 1
ATOM 921 N N . LYS A 1 123 ? -10.385 3.982 0.527 1.00 85.94 123 LYS A N 1
ATOM 922 C CA . LYS A 1 123 ? -10.266 4.873 1.698 1.00 85.94 123 LYS A CA 1
ATOM 923 C C . LYS A 1 123 ? -8.880 4.814 2.331 1.00 85.94 123 LYS A C 1
ATOM 925 O O . LYS A 1 123 ? -8.372 5.836 2.784 1.00 85.94 123 LYS A O 1
ATOM 930 N N . GLN A 1 124 ? -8.272 3.629 2.359 1.00 84.50 124 GLN A N 1
ATOM 931 C CA . GLN A 1 124 ? -6.960 3.403 2.963 1.00 84.50 124 GLN A CA 1
ATOM 932 C C . GLN A 1 124 ? -6.171 2.382 2.148 1.00 84.50 124 GLN A C 1
ATOM 934 O O . GLN A 1 124 ? -6.726 1.402 1.655 1.00 84.50 124 GLN A O 1
ATOM 939 N N . LEU A 1 125 ? -4.870 2.628 2.011 1.00 83.62 125 LEU A N 1
ATOM 940 C CA . LEU A 1 125 ? -3.944 1.788 1.261 1.00 83.62 125 LEU A CA 1
ATOM 941 C C . LEU A 1 125 ? -2.672 1.607 2.083 1.00 83.62 125 LEU A C 1
ATOM 943 O O . LEU A 1 125 ? -1.939 2.568 2.313 1.00 83.62 125 LEU A O 1
ATOM 947 N N . HIS A 1 126 ? -2.414 0.381 2.520 1.00 84.38 126 HIS A N 1
ATOM 948 C CA . HIS A 1 126 ? -1.175 0.003 3.187 1.00 84.38 126 HIS A CA 1
ATOM 949 C C . HIS A 1 126 ? -0.323 -0.836 2.249 1.00 84.38 126 HIS A C 1
ATOM 951 O O . HIS A 1 126 ? -0.809 -1.770 1.614 1.00 84.38 126 HIS A O 1
ATOM 957 N N . MET A 1 127 ? 0.958 -0.495 2.186 1.00 85.81 127 MET A N 1
ATOM 958 C CA . MET A 1 127 ? 1.950 -1.190 1.381 1.00 85.81 127 MET A CA 1
ATOM 959 C C . MET A 1 127 ? 3.024 -1.742 2.308 1.00 85.81 127 MET A C 1
ATOM 961 O O . MET A 1 127 ? 3.721 -0.974 2.973 1.00 85.81 127 MET A O 1
ATOM 965 N N . ASN A 1 128 ? 3.160 -3.062 2.328 1.00 83.50 128 ASN A N 1
ATOM 966 C CA . ASN A 1 128 ? 4.191 -3.751 3.088 1.00 83.50 128 ASN A CA 1
ATOM 967 C C . ASN A 1 128 ? 5.319 -4.155 2.148 1.00 83.50 128 ASN A C 1
ATOM 969 O O . ASN A 1 128 ? 5.082 -4.688 1.065 1.00 83.50 128 ASN A O 1
ATOM 973 N N . TYR A 1 129 ? 6.554 -3.912 2.574 1.00 85.44 129 TYR A N 1
ATOM 974 C CA . TYR A 1 129 ? 7.739 -4.218 1.786 1.00 85.44 129 TYR A CA 1
ATOM 975 C C . TYR A 1 129 ? 8.637 -5.206 2.525 1.00 85.44 129 TYR A C 1
ATOM 977 O O . TYR A 1 129 ? 8.933 -5.029 3.709 1.00 85.44 129 TYR A O 1
ATOM 985 N N . ARG A 1 130 ? 9.107 -6.235 1.818 1.00 83.00 130 ARG A N 1
ATOM 986 C CA . ARG A 1 130 ? 10.075 -7.209 2.333 1.00 83.00 130 ARG A CA 1
ATOM 987 C C . ARG A 1 130 ? 11.497 -6.700 2.129 1.00 83.00 130 ARG A C 1
ATOM 989 O O . ARG A 1 130 ? 11.869 -6.256 1.046 1.00 83.00 130 ARG A O 1
ATOM 996 N N . ARG A 1 131 ? 12.333 -6.852 3.160 1.00 79.44 131 ARG A N 1
ATOM 997 C CA . ARG A 1 131 ? 13.782 -6.651 3.028 1.00 79.44 131 ARG A CA 1
ATOM 998 C C . ARG A 1 131 ? 14.373 -7.758 2.154 1.00 79.44 131 ARG A C 1
ATOM 1000 O O . ARG A 1 131 ? 14.293 -8.933 2.514 1.00 79.44 131 ARG A O 1
ATOM 1007 N N . CYS A 1 132 ? 15.016 -7.391 1.048 1.00 72.12 132 CYS A N 1
ATOM 1008 C CA . CYS A 1 132 ? 15.831 -8.326 0.272 1.00 72.12 132 CYS A CA 1
ATOM 1009 C C . CYS A 1 132 ? 17.043 -8.772 1.106 1.00 72.12 132 CYS A C 1
ATOM 1011 O O . CYS A 1 132 ? 17.926 -7.967 1.390 1.00 72.12 132 CYS A O 1
ATOM 1013 N N . LYS A 1 133 ? 17.108 -10.054 1.484 1.00 66.75 133 LYS A N 1
ATOM 1014 C CA . LYS A 1 133 ? 18.181 -10.613 2.333 1.00 66.75 133 LYS A CA 1
ATOM 1015 C C . LYS A 1 133 ? 19.496 -10.935 1.591 1.00 66.75 133 LYS A C 1
ATOM 1017 O O . LYS A 1 133 ? 20.419 -11.437 2.217 1.00 66.75 133 LYS A O 1
ATOM 1022 N N . GLY A 1 134 ? 19.599 -10.666 0.285 1.00 63.75 134 GLY A N 1
ATOM 1023 C CA . GLY A 1 134 ? 20.693 -11.180 -0.562 1.00 63.75 134 GLY A CA 1
ATOM 1024 C C . GLY A 1 134 ? 21.558 -10.149 -1.298 1.00 63.75 134 GLY A C 1
ATOM 1025 O O . GLY A 1 134 ? 22.453 -10.539 -2.041 1.00 63.75 134 GLY A O 1
ATOM 1026 N N . GLY A 1 135 ? 21.313 -8.845 -1.142 1.00 60.00 135 GLY A N 1
ATOM 1027 C CA . GLY A 1 135 ? 22.101 -7.815 -1.827 1.00 60.00 135 GLY A CA 1
ATOM 1028 C C . GLY A 1 135 ? 23.341 -7.431 -1.023 1.00 60.00 135 GLY A C 1
ATOM 1029 O O . GLY A 1 135 ? 23.201 -6.951 0.095 1.00 60.00 135 GLY A O 1
ATOM 1030 N N . ARG A 1 136 ? 24.545 -7.567 -1.599 1.00 60.53 136 ARG A N 1
ATOM 1031 C CA . ARG A 1 136 ? 25.841 -7.184 -0.983 1.00 60.53 136 ARG A CA 1
ATOM 1032 C C . ARG A 1 136 ? 25.991 -5.679 -0.655 1.00 60.53 136 ARG A C 1
ATOM 1034 O O . ARG A 1 136 ? 27.062 -5.248 -0.250 1.00 60.53 136 ARG A O 1
ATOM 1041 N N . SER A 1 137 ? 24.933 -4.882 -0.795 1.00 55.34 137 SER A N 1
ATOM 1042 C CA . SER A 1 137 ? 24.869 -3.484 -0.366 1.00 55.34 137 SER A CA 1
ATOM 1043 C C . SER A 1 137 ? 23.474 -3.188 0.198 1.00 55.34 137 SER A C 1
ATOM 1045 O O . SER A 1 137 ? 22.496 -3.033 -0.535 1.00 55.34 137 SER A O 1
ATOM 1047 N N . SER A 1 138 ? 23.375 -3.161 1.527 1.00 53.22 138 SER A N 1
ATOM 1048 C CA . SER A 1 138 ? 22.138 -3.169 2.326 1.00 53.22 138 SER A CA 1
ATOM 1049 C C . SER A 1 138 ? 21.248 -1.917 2.228 1.00 53.22 138 SER A C 1
ATOM 1051 O O . SER A 1 138 ? 20.261 -1.825 2.956 1.00 53.22 138 SER A O 1
ATOM 1053 N N . ALA A 1 139 ? 21.550 -0.954 1.354 1.00 59.50 139 ALA A N 1
ATOM 1054 C CA . ALA A 1 139 ? 20.800 0.302 1.254 1.00 59.50 139 ALA A CA 1
ATOM 1055 C C . ALA A 1 139 ? 19.943 0.425 -0.014 1.00 59.50 139 ALA A C 1
ATOM 1057 O O . ALA A 1 139 ? 18.970 1.179 -0.012 1.00 59.50 139 ALA A O 1
ATOM 1058 N N . ASP A 1 140 ? 20.272 -0.293 -1.093 1.00 61.84 140 ASP A N 1
ATOM 1059 C CA . ASP A 1 140 ? 19.669 0.025 -2.394 1.00 61.84 140 ASP A CA 1
ATOM 1060 C C . ASP A 1 140 ? 18.356 -0.717 -2.675 1.00 61.84 140 ASP A C 1
ATOM 1062 O O . ASP A 1 140 ? 17.557 -0.305 -3.517 1.00 61.84 140 ASP A O 1
ATOM 1066 N N . GLY A 1 141 ? 18.078 -1.758 -1.888 1.00 69.00 141 GLY A N 1
ATOM 1067 C CA . GLY A 1 141 ? 16.801 -2.454 -1.902 1.00 69.00 141 GLY A CA 1
ATOM 1068 C C . GLY A 1 141 ? 15.684 -1.552 -1.386 1.00 69.00 141 GLY A C 1
ATOM 1069 O O . GLY A 1 141 ? 14.915 -1.016 -2.178 1.00 69.00 141 GLY A O 1
ATOM 1070 N N . MET A 1 142 ? 15.602 -1.377 -0.067 1.00 76.31 142 MET A N 1
ATOM 1071 C CA . MET A 1 142 ? 14.382 -0.902 0.592 1.00 76.31 142 MET A CA 1
ATOM 1072 C C . MET A 1 142 ? 13.809 0.389 -0.015 1.00 76.31 142 MET A C 1
ATOM 1074 O O . MET A 1 142 ? 14.550 1.361 -0.217 1.00 76.31 142 MET A O 1
ATOM 1078 N N . PRO A 1 143 ? 12.487 0.452 -0.266 1.00 78.56 143 PRO A N 1
ATOM 1079 C CA . PRO A 1 143 ? 11.851 1.702 -0.636 1.00 78.56 143 PRO A CA 1
ATOM 1080 C C . PRO A 1 143 ? 12.019 2.673 0.524 1.00 78.56 143 PRO A C 1
ATOM 1082 O O . PRO A 1 143 ? 11.552 2.451 1.640 1.00 78.56 143 PRO A O 1
ATOM 1085 N N . SER A 1 144 ? 12.733 3.754 0.255 1.00 86.94 144 SER A N 1
ATOM 1086 C CA . SER A 1 144 ? 12.875 4.846 1.197 1.00 86.94 144 SER A CA 1
ATOM 1087 C C . SER A 1 144 ? 11.851 5.921 0.876 1.00 86.94 144 SER A C 1
ATOM 1089 O O . SER A 1 144 ? 11.477 6.126 -0.283 1.00 86.94 144 SER A O 1
ATOM 1091 N N . LEU A 1 145 ? 11.445 6.670 1.900 1.00 88.12 145 LEU A N 1
ATOM 1092 C CA . LEU A 1 145 ? 10.589 7.841 1.717 1.00 88.12 145 LEU A CA 1
ATOM 1093 C C . LEU A 1 145 ? 11.185 8.809 0.676 1.00 88.12 145 LEU A C 1
ATOM 1095 O O . LEU A 1 145 ? 10.455 9.377 -0.126 1.00 88.12 145 LEU A O 1
ATOM 1099 N N . ARG A 1 146 ? 12.521 8.902 0.600 1.00 90.19 146 ARG A N 1
ATOM 1100 C CA . ARG A 1 146 ? 13.246 9.679 -0.416 1.00 90.19 146 ARG A CA 1
ATOM 1101 C C . ARG A 1 146 ? 12.980 9.221 -1.853 1.00 90.19 146 ARG A C 1
ATOM 1103 O O . ARG A 1 146 ? 12.915 10.061 -2.741 1.00 90.19 146 ARG A O 1
ATOM 1110 N N . LYS A 1 147 ? 12.839 7.913 -2.097 1.00 85.38 147 LYS A N 1
ATOM 1111 C CA . LYS A 1 147 ? 12.512 7.363 -3.427 1.00 85.38 147 LYS A CA 1
ATOM 1112 C C . LYS A 1 147 ? 11.041 7.629 -3.803 1.00 85.38 147 LYS A C 1
ATOM 1114 O O . LYS A 1 147 ? 10.725 7.734 -4.988 1.00 85.38 147 LYS A O 1
ATOM 1119 N N . LEU A 1 148 ? 10.162 7.760 -2.805 1.00 86.06 148 LEU A N 1
ATOM 1120 C CA . LEU A 1 148 ? 8.724 7.987 -2.987 1.00 86.06 148 LEU A CA 1
ATOM 1121 C C . LEU A 1 148 ? 8.349 9.466 -3.112 1.00 86.06 148 LEU A C 1
ATOM 1123 O O . LEU A 1 148 ? 7.394 9.788 -3.808 1.00 86.06 148 LEU A O 1
ATOM 1127 N N . VAL A 1 149 ? 9.070 10.370 -2.458 1.00 89.12 149 VAL A N 1
ATOM 1128 C CA . VAL A 1 149 ? 8.768 11.807 -2.472 1.00 89.12 149 VAL A CA 1
ATOM 1129 C C . VAL A 1 149 ? 9.444 12.488 -3.666 1.00 89.12 149 VAL A C 1
ATOM 1131 O O . VAL A 1 149 ? 10.476 12.041 -4.172 1.00 89.12 149 VAL A O 1
ATOM 1134 N N . ARG A 1 150 ? 8.854 13.581 -4.160 1.00 88.25 150 ARG A N 1
ATOM 1135 C CA . ARG A 1 150 ? 9.494 14.415 -5.185 1.00 88.25 150 ARG A CA 1
ATOM 1136 C C . ARG A 1 150 ? 10.830 14.976 -4.665 1.00 88.25 150 ARG A C 1
ATOM 1138 O O . ARG A 1 150 ? 10.872 15.448 -3.532 1.00 88.25 150 ARG A O 1
ATOM 1145 N N . PRO A 1 151 ? 11.901 15.024 -5.483 1.00 90.38 151 PRO A N 1
ATOM 1146 C CA . PRO A 1 151 ? 13.187 15.573 -5.046 1.00 90.38 151 PRO A CA 1
ATOM 1147 C C . PRO A 1 151 ? 13.107 16.985 -4.442 1.00 90.38 151 PRO A C 1
ATOM 1149 O O . PRO A 1 151 ? 13.805 17.260 -3.474 1.00 90.38 151 PRO A O 1
ATOM 1152 N N . THR A 1 152 ? 12.228 17.850 -4.961 1.00 91.81 152 THR A N 1
ATOM 1153 C CA . THR A 1 152 ? 12.010 19.219 -4.451 1.00 91.81 152 THR A CA 1
ATOM 1154 C C . THR A 1 152 ? 11.383 19.262 -3.062 1.00 91.81 152 THR A C 1
ATOM 1156 O O . THR A 1 152 ? 11.623 20.197 -2.309 1.00 91.81 152 THR A O 1
ATOM 1159 N N . ASP A 1 153 ? 10.587 18.252 -2.719 1.00 89.31 153 ASP A N 1
ATOM 1160 C CA . ASP A 1 153 ? 9.817 18.212 -1.474 1.00 89.31 153 ASP A CA 1
ATOM 1161 C C . ASP A 1 153 ? 10.592 17.452 -0.384 1.00 89.31 153 ASP A C 1
ATOM 1163 O O . ASP A 1 153 ? 10.247 17.518 0.799 1.00 89.31 153 ASP A O 1
ATOM 1167 N N . TRP A 1 154 ? 11.653 16.731 -0.774 1.00 93.81 154 TRP A N 1
ATOM 1168 C CA . TRP A 1 154 ? 12.413 15.853 0.109 1.00 93.81 154 TRP A CA 1
ATOM 1169 C C . TRP A 1 154 ? 12.976 16.588 1.323 1.00 93.81 154 TRP A C 1
ATOM 1171 O O . TRP A 1 154 ? 12.848 16.074 2.426 1.00 93.81 154 TRP A O 1
ATOM 1181 N N . GLU A 1 155 ? 13.535 17.787 1.157 1.00 95.94 155 GLU A N 1
ATOM 1182 C CA . GLU A 1 155 ? 14.156 18.511 2.273 1.00 95.94 155 GLU A CA 1
ATOM 1183 C C . GLU A 1 155 ? 13.136 18.891 3.360 1.00 95.94 155 GLU A C 1
ATOM 1185 O O . GLU A 1 155 ? 13.374 18.714 4.558 1.00 95.94 155 GLU A O 1
ATOM 1190 N N . SER A 1 156 ? 11.947 19.335 2.939 1.00 92.25 156 SER A N 1
ATOM 1191 C CA . SER A 1 156 ? 10.842 19.675 3.842 1.00 92.25 156 SER A CA 1
ATOM 1192 C C . SER A 1 156 ? 10.320 18.445 4.591 1.00 92.25 156 SER A C 1
ATOM 1194 O O . SER A 1 156 ? 10.130 18.478 5.815 1.00 92.25 156 SER A O 1
ATOM 1196 N N . VAL A 1 157 ? 10.137 17.332 3.874 1.00 91.75 157 VAL A N 1
ATOM 1197 C CA . VAL A 1 157 ? 9.714 16.057 4.466 1.00 91.75 157 VAL A CA 1
ATOM 1198 C C . VAL A 1 157 ? 10.784 15.526 5.421 1.00 91.75 157 VAL A C 1
ATOM 1200 O O . VAL A 1 157 ? 10.458 15.158 6.547 1.00 91.75 157 VAL A O 1
ATOM 1203 N N . HIS A 1 158 ? 12.054 15.545 5.018 1.00 94.81 158 HIS A N 1
ATOM 1204 C CA . HIS A 1 158 ? 13.190 15.102 5.820 1.00 94.81 158 HIS A CA 1
ATOM 1205 C C . HIS A 1 158 ? 13.298 15.900 7.121 1.00 94.81 158 HIS A C 1
ATOM 1207 O O . HIS A 1 158 ? 13.294 15.308 8.197 1.00 94.81 158 HIS A O 1
ATOM 1213 N N . THR A 1 159 ? 13.268 17.234 7.051 1.00 94.00 159 THR A N 1
ATOM 1214 C CA . THR A 1 159 ? 13.277 18.094 8.245 1.00 94.00 159 THR A CA 1
ATOM 1215 C C . THR A 1 159 ? 12.084 17.789 9.149 1.00 94.00 159 THR A C 1
ATOM 1217 O O . THR A 1 159 ? 12.228 17.683 10.367 1.00 94.00 159 THR A O 1
ATOM 1220 N N . SER A 1 160 ? 10.898 17.585 8.572 1.00 90.44 160 SER A N 1
ATOM 1221 C CA . SER A 1 160 ? 9.687 17.282 9.338 1.00 90.44 160 SER A CA 1
ATOM 1222 C C . SER A 1 160 ? 9.750 15.942 10.067 1.00 90.44 160 SER A C 1
ATOM 1224 O O . SER A 1 160 ? 9.288 15.876 11.212 1.00 90.44 160 SER A O 1
ATOM 1226 N N . VAL A 1 161 ? 10.299 14.914 9.416 1.00 91.06 161 VAL A N 1
ATOM 1227 C CA . VAL A 1 161 ? 10.507 13.569 9.967 1.00 91.06 161 VAL A CA 1
ATOM 1228 C C . VAL A 1 161 ? 11.584 13.606 11.047 1.00 91.06 161 VAL A C 1
ATOM 1230 O O . VAL A 1 161 ? 11.331 13.141 12.153 1.00 91.06 161 VAL A O 1
ATOM 1233 N N . THR A 1 162 ? 12.734 14.229 10.785 1.00 91.88 162 THR A N 1
ATOM 1234 C CA . THR A 1 162 ? 13.844 14.346 11.745 1.00 91.88 162 THR A CA 1
ATOM 1235 C C . THR A 1 162 ? 13.437 15.141 12.984 1.00 91.88 162 THR A C 1
ATOM 1237 O O . THR A 1 162 ? 13.641 14.687 14.109 1.00 91.88 162 THR A O 1
ATOM 1240 N N . ALA A 1 163 ? 12.767 16.284 12.806 1.00 88.81 163 ALA A N 1
ATOM 1241 C CA . ALA A 1 163 ? 12.255 17.085 13.917 1.00 88.81 163 ALA A CA 1
ATOM 1242 C C . ALA A 1 163 ? 11.182 16.352 14.733 1.00 88.81 163 ALA A C 1
ATOM 1244 O O . ALA A 1 163 ? 10.993 16.653 15.910 1.00 88.81 163 ALA A O 1
ATOM 1245 N N . TYR A 1 164 ? 10.441 15.427 14.118 1.00 84.12 164 TYR A N 1
ATOM 1246 C CA . TYR A 1 164 ? 9.488 14.590 14.837 1.00 84.12 164 TYR A CA 1
ATOM 1247 C C . TYR A 1 164 ? 10.188 13.449 15.584 1.00 84.12 164 TYR A C 1
ATOM 1249 O O . TYR A 1 164 ? 9.916 13.257 16.764 1.00 84.12 164 TYR A O 1
ATOM 1257 N N . ALA A 1 165 ? 11.136 12.756 14.949 1.00 86.06 165 ALA A N 1
ATOM 1258 C CA . ALA A 1 165 ? 11.923 11.690 15.568 1.00 86.06 165 ALA A CA 1
ATOM 1259 C C . ALA A 1 165 ? 12.715 12.187 16.794 1.00 86.06 165 ALA A C 1
ATOM 1261 O O . ALA A 1 165 ? 12.787 11.513 17.817 1.00 86.06 165 ALA A O 1
ATOM 1262 N N . ALA A 1 166 ? 13.241 13.415 16.738 1.00 87.12 166 ALA A N 1
ATOM 1263 C CA . ALA A 1 166 ? 13.890 14.053 17.885 1.00 87.12 166 ALA A CA 1
ATOM 1264 C C . ALA A 1 166 ? 12.925 14.306 19.064 1.00 87.12 166 ALA A C 1
ATOM 1266 O O . ALA A 1 166 ? 13.348 14.359 20.216 1.00 87.12 166 ALA A O 1
ATOM 1267 N N . LYS A 1 167 ? 11.619 14.456 18.794 1.00 81.75 167 LYS A N 1
ATOM 1268 C CA . LYS A 1 167 ? 10.574 14.661 19.812 1.00 81.75 167 LYS A CA 1
ATOM 1269 C C . LYS A 1 167 ? 9.995 13.348 20.344 1.00 81.75 167 LYS A C 1
ATOM 1271 O O . LYS A 1 167 ? 9.541 13.324 21.485 1.00 81.75 167 LYS A O 1
ATOM 1276 N N . SER A 1 168 ? 10.035 12.265 19.561 1.00 69.19 168 SER A N 1
ATOM 1277 C CA . SER A 1 168 ? 9.444 10.963 19.908 1.00 69.19 168 SER A CA 1
ATOM 1278 C C . SER A 1 168 ? 10.208 10.174 20.979 1.00 69.19 168 SER A C 1
ATOM 1280 O O . SER A 1 168 ? 9.759 9.104 21.371 1.00 69.19 168 SER A O 1
ATOM 1282 N N . GLY A 1 169 ? 11.317 10.700 21.513 1.00 67.00 169 GLY A N 1
ATOM 1283 C CA . GLY A 1 169 ? 11.912 10.205 22.764 1.00 67.00 169 GLY A CA 1
ATOM 1284 C C . GLY A 1 169 ? 11.040 10.457 24.005 1.00 67.00 169 GLY A C 1
ATOM 1285 O O . GLY A 1 169 ? 11.405 10.059 25.107 1.00 67.00 169 GLY A O 1
ATOM 1286 N N . ARG A 1 170 ? 9.893 11.132 23.847 1.00 65.06 170 ARG A N 1
ATOM 1287 C CA . ARG A 1 170 ? 8.891 11.346 24.895 1.00 65.06 170 ARG A CA 1
ATOM 1288 C C . ARG A 1 170 ? 7.693 10.414 24.656 1.00 65.06 170 ARG A C 1
ATOM 1290 O O . ARG A 1 170 ? 7.246 10.312 23.517 1.00 65.06 170 ARG A O 1
ATOM 1297 N N . PRO A 1 171 ? 7.133 9.774 25.698 1.00 61.03 171 PRO A N 1
ATOM 1298 C CA . PRO A 1 171 ? 6.102 8.734 25.573 1.00 61.03 171 PRO A CA 1
ATOM 1299 C C . PRO A 1 171 ? 4.739 9.209 25.032 1.00 61.03 171 PRO A C 1
ATOM 1301 O O . PRO A 1 171 ? 3.804 8.416 24.961 1.00 61.03 171 PRO A O 1
ATOM 1304 N N . SER A 1 172 ? 4.595 10.472 24.618 1.00 64.12 172 SER A N 1
ATOM 1305 C CA . SER A 1 172 ? 3.409 10.942 23.905 1.00 64.12 172 SER A CA 1
ATOM 1306 C C . SER A 1 172 ? 3.619 10.827 22.393 1.00 64.12 172 SER A C 1
ATOM 1308 O O . SER A 1 172 ? 4.079 11.751 21.723 1.00 64.12 172 SER A O 1
ATOM 1310 N N . VAL A 1 173 ? 3.259 9.668 21.838 1.00 63.50 173 VAL A N 1
ATOM 1311 C CA . VAL A 1 173 ? 3.184 9.445 20.385 1.00 63.50 173 VAL A CA 1
ATOM 1312 C C . VAL A 1 173 ? 1.977 10.217 19.842 1.00 63.50 173 VAL A C 1
ATOM 1314 O O . VAL A 1 173 ? 0.906 9.660 19.622 1.00 63.50 173 VAL A O 1
ATOM 1317 N N . SER A 1 174 ? 2.106 11.536 19.697 1.00 76.69 174 SER A N 1
ATOM 1318 C CA . SER A 1 174 ? 1.075 12.359 19.069 1.00 76.69 174 SER A CA 1
ATOM 1319 C C . SER A 1 174 ? 1.256 12.337 17.558 1.00 76.69 174 SER A C 1
ATOM 1321 O O . SER A 1 174 ? 2.342 12.586 17.043 1.00 76.69 174 SER A O 1
ATOM 1323 N N . GLU A 1 175 ? 0.197 12.010 16.826 1.00 86.19 175 GLU A N 1
ATOM 1324 C CA . GLU A 1 175 ? 0.181 12.058 15.365 1.00 86.19 175 GLU A CA 1
ATOM 1325 C C . GLU A 1 175 ? 0.639 13.441 14.864 1.00 86.19 175 GLU A C 1
ATOM 1327 O O . GLU A 1 175 ? 0.100 14.468 15.282 1.00 86.19 175 GLU A O 1
ATOM 1332 N N . LYS A 1 176 ? 1.616 13.490 13.947 1.00 87.00 176 LYS A N 1
ATOM 1333 C CA . LYS A 1 176 ? 1.985 14.745 13.273 1.00 87.00 176 LYS A CA 1
ATOM 1334 C C . LYS A 1 176 ? 1.387 14.783 11.883 1.00 87.00 176 LYS A C 1
ATOM 1336 O O . LYS A 1 176 ? 1.767 14.008 11.007 1.00 87.00 176 LYS A O 1
ATOM 1341 N N . THR A 1 177 ? 0.498 15.746 11.675 1.00 90.06 177 THR A N 1
ATOM 1342 C CA . THR A 1 177 ? 0.019 16.090 10.340 1.00 90.06 177 THR A CA 1
ATOM 1343 C C . THR A 1 177 ? 1.103 16.872 9.595 1.00 90.06 177 THR A C 1
ATOM 1345 O O . THR A 1 177 ? 1.665 17.842 10.105 1.00 90.06 177 THR A O 1
ATOM 1348 N N . LEU A 1 178 ? 1.407 16.424 8.386 1.00 86.88 178 LEU A N 1
ATOM 1349 C CA . LEU A 1 178 ? 2.196 17.122 7.384 1.00 86.88 178 LEU A CA 1
ATOM 1350 C C . LEU A 1 178 ? 1.261 17.900 6.452 1.00 86.88 178 LEU A C 1
ATOM 1352 O O . LEU A 1 178 ? 0.100 17.527 6.260 1.00 86.88 178 LEU A O 1
ATOM 1356 N N . GLY A 1 179 ? 1.796 18.959 5.844 1.00 88.31 179 GLY A N 1
ATOM 1357 C CA . GLY A 1 179 ? 1.136 19.643 4.734 1.00 88.31 179 GLY A CA 1
ATOM 1358 C C . GLY A 1 179 ? 1.037 18.761 3.480 1.00 88.31 179 GLY A C 1
ATOM 1359 O O . GLY A 1 179 ? 1.322 17.561 3.534 1.00 88.31 179 GLY A O 1
ATOM 1360 N N . PRO A 1 180 ? 0.647 19.340 2.335 1.00 89.81 180 PRO A N 1
ATOM 1361 C CA . PRO A 1 180 ? 0.567 18.593 1.092 1.00 89.81 180 PRO A CA 1
ATOM 1362 C C . PRO A 1 180 ? 1.919 17.989 0.691 1.00 89.81 180 PRO A C 1
ATOM 1364 O O . PRO A 1 180 ? 2.942 18.668 0.750 1.00 89.81 180 PRO A O 1
ATOM 1367 N N . VAL A 1 181 ? 1.926 16.726 0.259 1.00 88.25 181 VAL A N 1
ATOM 1368 C CA . VAL A 1 181 ? 3.146 16.016 -0.168 1.00 88.25 181 VAL A CA 1
ATOM 1369 C C . VAL A 1 181 ? 2.937 15.407 -1.549 1.00 88.25 181 VAL A C 1
ATOM 1371 O O . VAL A 1 181 ? 1.934 14.730 -1.787 1.00 88.25 181 VAL A O 1
ATOM 1374 N N . CYS A 1 182 ? 3.892 15.607 -2.462 1.00 88.69 182 CYS A N 1
ATOM 1375 C CA . CYS A 1 182 ? 3.892 14.913 -3.746 1.00 88.69 182 CYS A CA 1
ATOM 1376 C C . CYS A 1 182 ? 4.530 13.525 -3.610 1.00 88.69 182 CYS A C 1
ATOM 1378 O O . CYS A 1 182 ? 5.730 13.400 -3.353 1.00 88.69 182 CYS A O 1
ATOM 1380 N N . ILE A 1 183 ? 3.739 12.483 -3.856 1.00 87.44 183 ILE A N 1
ATOM 1381 C CA . ILE A 1 183 ? 4.155 11.080 -3.828 1.00 87.44 183 ILE A CA 1
ATOM 1382 C C . ILE A 1 183 ? 4.241 10.566 -5.265 1.00 87.44 183 ILE A C 1
ATOM 1384 O O . ILE A 1 183 ? 3.347 10.790 -6.078 1.00 87.44 183 ILE A O 1
ATOM 1388 N N . ARG A 1 184 ? 5.333 9.889 -5.605 1.00 84.12 184 ARG A N 1
ATOM 1389 C CA . ARG A 1 184 ? 5.547 9.262 -6.908 1.00 84.12 184 ARG A CA 1
ATOM 1390 C C . ARG A 1 184 ? 4.503 8.171 -7.135 1.00 84.12 184 ARG A C 1
ATOM 1392 O O . ARG A 1 184 ? 4.235 7.362 -6.250 1.00 84.12 184 ARG A O 1
ATOM 1399 N N . ARG A 1 185 ? 3.920 8.150 -8.330 1.00 84.06 185 ARG A N 1
ATOM 1400 C CA . ARG A 1 185 ? 2.928 7.147 -8.709 1.00 84.06 185 ARG A CA 1
ATOM 1401 C C . ARG A 1 185 ? 3.592 5.810 -9.063 1.00 84.06 185 ARG A C 1
ATOM 1403 O O . ARG A 1 185 ? 4.681 5.827 -9.638 1.00 84.06 185 ARG A O 1
ATOM 1410 N N . PRO A 1 186 ? 2.932 4.664 -8.814 1.00 73.69 186 PRO A N 1
ATOM 1411 C CA . PRO A 1 186 ? 3.479 3.364 -9.205 1.00 73.69 186 PRO A CA 1
ATOM 1412 C C . PRO A 1 186 ? 3.473 3.154 -10.728 1.00 73.69 186 PRO A C 1
ATOM 1414 O O . PRO A 1 186 ? 4.303 2.423 -11.248 1.00 73.69 186 PRO A O 1
ATOM 1417 N N . ASP A 1 187 ? 2.573 3.814 -11.468 1.00 75.44 187 ASP A N 1
ATOM 1418 C CA . ASP A 1 187 ? 2.458 3.674 -12.929 1.00 75.44 187 ASP A CA 1
ATOM 1419 C C . ASP A 1 187 ? 3.488 4.490 -13.727 1.00 75.44 187 ASP A C 1
ATOM 1421 O O . ASP A 1 187 ? 3.456 4.487 -14.957 1.00 75.44 187 ASP A O 1
ATOM 1425 N N . GLY A 1 188 ? 4.402 5.213 -13.071 1.00 77.62 188 GLY A N 1
ATOM 1426 C CA . GLY A 1 188 ? 5.495 5.857 -13.792 1.00 77.62 188 GLY A CA 1
ATOM 1427 C C . GLY A 1 188 ? 6.438 6.693 -12.925 1.00 77.62 188 GLY A C 1
ATOM 1428 O O . GLY A 1 188 ? 5.986 7.454 -12.069 1.00 77.62 188 GLY A O 1
ATOM 1429 N N . PRO A 1 189 ? 7.757 6.659 -13.199 1.00 74.94 189 PRO A N 1
ATOM 1430 C CA . PRO A 1 189 ? 8.765 7.320 -12.370 1.00 74.94 189 PRO A CA 1
ATOM 1431 C C . PRO A 1 189 ? 8.677 8.854 -12.372 1.00 74.94 189 PRO A C 1
ATOM 1433 O O . PRO A 1 189 ? 9.191 9.495 -11.458 1.00 74.94 189 PRO A O 1
ATOM 1436 N N . HIS A 1 190 ? 8.027 9.445 -13.378 1.00 82.25 190 HIS A N 1
ATOM 1437 C CA . HIS A 1 190 ? 7.887 10.897 -13.533 1.00 82.25 190 HIS A CA 1
ATOM 1438 C C . HIS A 1 190 ? 6.500 11.424 -13.161 1.00 82.25 190 HIS A C 1
ATOM 1440 O O . HIS A 1 190 ? 6.268 12.631 -13.216 1.00 82.25 190 HIS A O 1
ATOM 1446 N N . LYS A 1 191 ? 5.566 10.541 -12.796 1.00 85.56 191 LYS A N 1
ATOM 1447 C CA . LYS A 1 191 ? 4.214 10.948 -12.425 1.00 85.56 191 LYS A CA 1
ATOM 1448 C C . LYS A 1 191 ? 4.105 11.027 -10.908 1.00 85.56 191 LYS A C 1
ATOM 1450 O O . LYS A 1 191 ? 4.617 10.173 -10.189 1.00 85.56 191 LYS A O 1
ATOM 1455 N N . PHE A 1 192 ? 3.409 12.048 -10.423 1.00 86.44 192 PHE A N 1
ATOM 1456 C CA . PHE A 1 192 ? 3.223 12.292 -8.995 1.00 86.44 192 PHE A CA 1
ATOM 1457 C C . PHE A 1 192 ? 1.737 12.472 -8.680 1.00 86.44 192 PHE A C 1
ATOM 1459 O O . PHE A 1 192 ? 0.984 13.004 -9.494 1.00 86.44 192 PHE A O 1
ATOM 1466 N N . MET A 1 193 ? 1.330 12.024 -7.499 1.00 89.00 193 MET A N 1
ATOM 1467 C CA . MET A 1 193 ? 0.057 12.325 -6.852 1.00 89.00 193 MET A CA 1
ATOM 1468 C C . MET A 1 193 ? 0.305 13.305 -5.718 1.00 89.00 193 MET A C 1
ATOM 1470 O O . MET A 1 193 ? 1.334 13.235 -5.052 1.00 89.00 193 MET A O 1
ATOM 1474 N N . VAL A 1 194 ? -0.643 14.204 -5.486 1.00 90.88 194 VAL A N 1
ATOM 1475 C CA . VAL A 1 194 ? -0.582 15.139 -4.362 1.00 90.88 194 VAL A CA 1
ATOM 1476 C C . VAL A 1 194 ? -1.473 14.601 -3.253 1.00 90.88 194 VAL A C 1
ATOM 1478 O O . VAL A 1 194 ? -2.693 14.552 -3.400 1.00 90.88 194 VAL A O 1
ATOM 1481 N N . ALA A 1 195 ? -0.867 14.212 -2.136 1.00 87.31 195 ALA A N 1
ATOM 1482 C CA . ALA A 1 195 ? -1.597 13.986 -0.902 1.00 87.31 195 ALA A CA 1
ATOM 1483 C C . ALA A 1 195 ? -1.921 15.358 -0.306 1.00 87.31 195 ALA A C 1
ATOM 1485 O O . ALA A 1 195 ? -1.004 16.096 0.038 1.00 87.31 195 ALA A O 1
ATOM 1486 N N . LYS A 1 196 ? -3.207 15.721 -0.201 1.00 88.88 196 LYS A N 1
ATOM 1487 C CA . LYS A 1 196 ? -3.626 17.000 0.411 1.00 88.88 196 LYS A CA 1
ATOM 1488 C C . L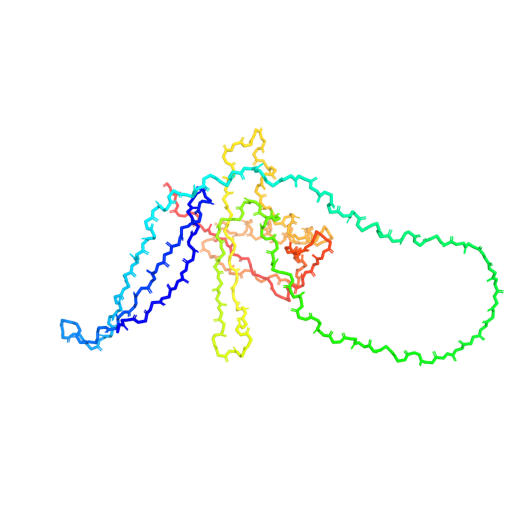YS A 1 196 ? -3.247 17.081 1.892 1.00 88.88 196 LYS A C 1
ATOM 1490 O O . LYS A 1 196 ? -3.013 18.167 2.408 1.00 88.88 196 LYS A O 1
ATOM 1495 N N . GLN A 1 197 ? -3.188 15.925 2.544 1.00 86.81 197 GLN A N 1
ATOM 1496 C CA . GLN A 1 197 ? -2.797 15.759 3.931 1.00 86.81 197 GLN A CA 1
ATOM 1497 C C . GLN A 1 197 ? -1.999 14.460 4.051 1.00 86.81 197 GLN A C 1
ATOM 1499 O O . GLN A 1 197 ? -2.365 13.452 3.444 1.00 86.81 197 GLN A O 1
ATOM 1504 N N . ALA A 1 198 ? -0.924 14.477 4.833 1.00 86.38 198 ALA A N 1
ATOM 1505 C CA . ALA A 1 198 ? -0.170 13.282 5.196 1.00 86.38 198 ALA A CA 1
ATOM 1506 C C . ALA A 1 198 ? 0.019 13.246 6.714 1.00 86.38 198 ALA A C 1
ATOM 1508 O O . ALA A 1 198 ? 0.043 14.286 7.365 1.00 86.38 198 ALA A O 1
ATOM 1509 N N . LYS A 1 199 ? 0.116 12.054 7.296 1.00 88.81 199 LYS A N 1
ATOM 1510 C CA . LYS A 1 199 ? 0.229 11.863 8.746 1.00 88.81 199 LYS A CA 1
ATOM 1511 C C . LYS A 1 199 ? 1.437 10.980 9.032 1.00 88.81 199 LYS A C 1
ATOM 1513 O O . LYS A 1 199 ? 1.646 9.986 8.338 1.00 88.81 199 LYS A O 1
ATOM 1518 N N . LEU A 1 200 ? 2.251 11.370 10.008 1.00 84.25 200 LEU A N 1
ATOM 1519 C CA . LEU A 1 200 ? 3.402 10.596 10.464 1.00 84.25 200 LEU A CA 1
ATOM 1520 C C . LEU A 1 200 ? 3.055 9.859 11.753 1.00 84.25 200 LEU A C 1
ATOM 1522 O O . LEU A 1 200 ? 2.628 10.476 12.732 1.00 84.25 200 LEU A O 1
ATOM 1526 N N . TYR A 1 201 ? 3.314 8.554 11.736 1.00 81.94 201 TYR A N 1
ATOM 1527 C CA . TYR A 1 201 ? 3.210 7.656 12.877 1.00 81.94 201 TYR A CA 1
ATOM 1528 C C . TYR A 1 201 ? 4.570 7.002 13.095 1.00 81.94 201 TYR A C 1
ATOM 1530 O O . TYR A 1 201 ? 5.206 6.566 12.136 1.00 81.94 201 TYR A O 1
ATOM 1538 N N . PHE A 1 202 ? 5.015 6.927 14.345 1.00 76.75 202 PHE A N 1
ATOM 1539 C CA . PHE A 1 202 ? 6.203 6.166 14.707 1.00 76.75 202 PHE A CA 1
ATOM 1540 C C . PHE A 1 202 ? 5.752 4.962 15.511 1.00 76.75 202 PHE A C 1
ATOM 1542 O O . PHE A 1 202 ? 5.093 5.105 16.539 1.00 76.75 202 PHE A O 1
ATOM 1549 N N . SER A 1 203 ? 6.101 3.775 15.022 1.00 64.50 203 SER A N 1
ATOM 1550 C CA . SER A 1 203 ? 5.972 2.574 15.8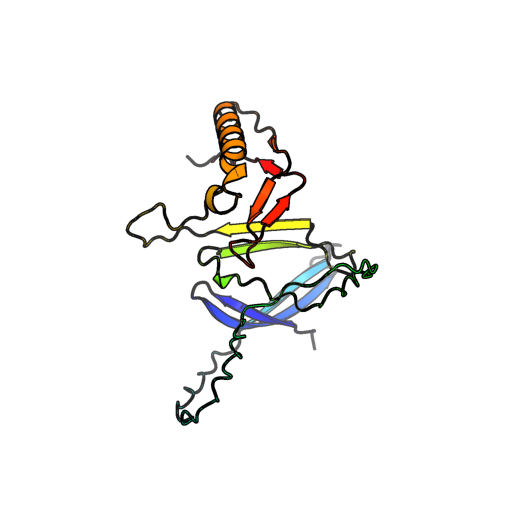31 1.00 64.50 203 SER A CA 1
ATOM 1551 C C . SER A 1 203 ? 7.027 2.654 16.925 1.00 64.50 203 SER A C 1
ATOM 1553 O O . SER A 1 203 ? 8.225 2.657 16.633 1.00 64.50 203 SER A O 1
ATOM 1555 N N . SER A 1 204 ? 6.602 2.753 18.185 1.00 65.00 204 SER A N 1
ATOM 1556 C CA . SER A 1 204 ? 7.485 2.383 19.283 1.00 65.00 204 SER A CA 1
ATOM 1557 C C . SER A 1 204 ? 7.730 0.887 19.133 1.00 65.00 204 SER A C 1
ATOM 1559 O O . SER A 1 204 ? 6.816 0.104 19.394 1.00 65.00 204 SER A O 1
ATOM 1561 N N . ASN A 1 205 ? 8.916 0.487 18.673 1.00 54.38 205 ASN A N 1
ATOM 1562 C CA . ASN A 1 205 ? 9.317 -0.914 18.739 1.00 54.38 205 ASN A CA 1
ATOM 1563 C C . ASN A 1 205 ? 9.326 -1.293 20.224 1.00 54.38 205 ASN A C 1
ATOM 1565 O O . ASN A 1 205 ? 10.261 -0.965 20.948 1.00 54.38 205 ASN A O 1
ATOM 1569 N N . LYS A 1 206 ? 8.242 -1.916 20.689 1.00 53.09 206 LYS A N 1
ATOM 1570 C CA . LYS A 1 206 ? 8.153 -2.543 22.007 1.00 53.09 206 LYS A CA 1
ATOM 1571 C C . LYS A 1 206 ? 8.678 -3.975 21.910 1.00 53.09 206 LYS A C 1
ATOM 1573 O O . LYS A 1 206 ? 8.025 -4.886 22.385 1.00 53.09 206 LYS A O 1
ATOM 1578 N N . ASP A 1 207 ? 9.833 -4.148 21.281 1.00 50.78 207 ASP A N 1
ATOM 1579 C CA . ASP A 1 207 ? 10.522 -5.431 21.228 1.00 50.78 207 ASP A CA 1
ATOM 1580 C C . ASP A 1 207 ? 11.925 -5.202 21.789 1.00 50.78 207 ASP A C 1
ATOM 1582 O O . ASP A 1 207 ? 12.775 -4.576 21.145 1.00 50.78 207 ASP A O 1
ATOM 1586 N N . GLY A 1 208 ? 12.087 -5.618 23.047 1.00 43.28 208 GLY A N 1
ATOM 1587 C CA . GLY A 1 208 ? 13.373 -5.950 23.652 1.00 43.28 208 GLY A CA 1
ATOM 1588 C C . GLY A 1 208 ? 13.748 -7.387 23.329 1.00 43.28 208 GLY A C 1
ATOM 1589 O O . GLY A 1 208 ? 12.820 -8.192 23.088 1.00 43.28 208 GLY A O 1
#

pLDDT: mean 74.63, std 18.36, range [34.0, 96.06]

Foldseek 3Di:
DFDWDWDWDQDPVRDTWIKIKGWDWDACVVNDNDIDIDIDIDTDDPDVPPPPPPPPPPPDDDDPDDDDDDDDDDDDDDDDDDDDDPPPDDDDPPPPDLCCVLQVFFDDKDFDFDPVDPVRDTPDIDTDGHQDPDDPDRPPRDDDVCQFFDVVCCVVVVCVVVVVVVVVVDVPQDKDKDAWTWTAGSNDSPDTDIDRIDIDGDDPPPDD

Radius of gyration: 26.65 Å; chains: 1; bounding box: 53×68×69 Å

Organism: NCBI:txid1628268